Protein AF-X1IGR6-F1 (afdb_monomer)

Solvent-accessible surface area (backbone atoms only — not comparable to full-atom values): 14974 Å² total; per-residue (Å²): 107,71,66,51,50,61,64,31,67,70,31,55,76,65,46,43,49,59,52,54,50,55,50,48,52,52,48,38,52,49,50,47,56,50,52,48,52,53,53,53,48,43,50,51,54,49,31,53,42,41,42,71,69,38,71,90,52,60,64,68,58,47,46,56,49,40,51,52,53,48,52,50,51,53,49,48,48,39,26,22,59,66,66,66,32,33,68,59,50,68,61,51,50,52,54,49,42,53,52,27,48,77,67,77,54,68,62,63,56,58,62,55,48,52,54,48,38,48,31,38,34,71,30,38,86,38,99,45,85,69,51,32,32,60,54,58,76,72,70,76,48,52,90,43,79,66,73,75,69,57,64,65,58,53,85,64,50,52,61,45,53,59,58,57,63,70,56,55,43,66,80,56,43,53,74,68,52,56,44,49,51,53,50,52,47,52,53,52,49,50,53,51,51,31,56,76,71,73,42,87,77,57,85,91,64,42,58,48,75,75,72,62,60,65,76,74,53,69,68,59,53,48,50,53,39,51,73,44,62,42,47,56,49,52,54,50,28,58,76,71,66,58,54,68,75,70,65,70,51,56,88,88,76,63,63,72,70,68,64,74,76,108

Secondary structure (DSSP, 8-state):
-HHHHHH-HHHHHTTHHHHHHHHHHHHHHHHHHHHHHHHHHHHHHHHHHHHHH-TTS-HHHHHHHHHHHHHHHHHHHHHHHTTSS-TTHHHHHHHHHHHHHHTT----HHHHHHHHHHHHHH-B--SSGGG-B----SSTTS--HHHHS----HHHHHHHHHHHTTS-TTTT--HHHHHHHHHHHHHHHHHHHHHHTT----TT--HHHHTT--PPPHHHHHHHHIIIIIHHHHHHHHHTT--HHHHHS-GGG--HHHHTT-

Sequence (262 aa):
ELLWLCLSVDCLLGSIPLKVKEESLLVEENVTKQLYKDYAAFRIDLWQNMVKNRPEVDQLLLFKKTQKLLDRFLFIFFAEDSGLLPPNSISRIVKRWNVLQDEDAYKPLYDIFNQYFGYINTGRKGKTPQDDIFAYNGGLFFSDEVLDNIVIDDDVLQPHVMKLTAYDFQSEIDVNILGHIFENSLSEIENVIAKLEGKEVDKNKTKRKKEGIFYTPKYITKYIIDNTLGKLCEEKKTELGIVDEEYAKGRRNRKKETIKKL

InterPro domains:
  IPR029063 S-adenosyl-L-methionine-dependent methyltransferase superfamily [G3DSA:3.40.50.150] (172-259)
  IPR029063 S-adenosyl-L-methionine-dependent methyltransferase superfamily [SSF53335] (66-231)
  IPR046819 MmeI-like, helicase spacer domain [PF20465] (65-141)
  IPR050953 N(4)/N(6)-adenine-specific DNA methyltransferase [PTHR33841] (60-239)

pLDDT: mean 83.96, std 13.25, range [47.0, 97.88]

Nearest PDB structures (foldseek):
  7zos-assembly1_A  TM=2.584E-01  e=7.561E+00  Beta vulgaris
  7uw5-assembly1_A  TM=1.588E-01  e=9.733E+00  Escherichia coli K-12

Structure (mmCIF, N/CA/C/O backbone):
data_AF-X1IGR6-F1
#
_entry.id   AF-X1IGR6-F1
#
loop_
_atom_site.group_PDB
_atom_site.id
_atom_site.type_symbol
_atom_site.label_atom_id
_atom_site.label_alt_id
_atom_site.label_comp_id
_atom_site.label_asym_id
_atom_site.label_entity_id
_atom_site.label_seq_id
_atom_site.pdbx_PDB_ins_code
_atom_site.Cartn_x
_atom_site.Cartn_y
_atom_site.Cartn_z
_atom_site.occupancy
_atom_site.B_iso_or_equiv
_atom_site.auth_seq_id
_atom_site.auth_comp_id
_atom_site.auth_asym_id
_atom_site.auth_atom_id
_atom_site.pdbx_PDB_model_num
ATOM 1 N N . GLU A 1 1 ? -29.325 -14.091 9.239 1.00 71.94 1 GLU A N 1
ATOM 2 C CA . GLU A 1 1 ? -28.396 -15.202 9.545 1.00 71.94 1 GLU A CA 1
ATOM 3 C C . GLU A 1 1 ? -27.430 -14.865 10.680 1.00 71.94 1 GLU A C 1
ATOM 5 O O . GLU A 1 1 ? -27.529 -15.519 11.707 1.00 71.94 1 GLU A O 1
ATOM 10 N N . LEU A 1 2 ? -26.606 -13.809 10.599 1.00 82.06 2 LEU A N 1
ATOM 11 C CA . LEU A 1 2 ? -25.672 -13.437 11.686 1.00 82.06 2 LEU A CA 1
ATOM 12 C C . LEU A 1 2 ? -26.354 -13.222 13.054 1.00 82.06 2 LEU A C 1
ATOM 14 O O . LEU A 1 2 ? -25.914 -13.755 14.065 1.00 82.06 2 LEU A O 1
ATOM 18 N N . LEU A 1 3 ? -27.483 -12.505 13.090 1.00 84.75 3 LEU A N 1
ATOM 19 C CA . LEU A 1 3 ? -28.259 -12.320 14.326 1.00 84.75 3 LEU A CA 1
ATOM 20 C C . LEU A 1 3 ? -28.795 -13.641 14.892 1.00 84.75 3 LEU A C 1
ATOM 22 O O . LEU A 1 3 ? -28.896 -13.785 16.102 1.00 84.75 3 LEU A O 1
ATOM 26 N N . TRP A 1 4 ? -29.120 -14.606 14.032 1.00 87.81 4 TRP A N 1
ATOM 27 C CA . TRP A 1 4 ? -29.596 -15.917 14.466 1.00 87.81 4 TRP A CA 1
ATOM 28 C C . TRP A 1 4 ? -28.451 -16.757 15.045 1.00 87.81 4 TRP A C 1
ATOM 30 O O . TRP A 1 4 ? -28.619 -17.354 16.104 1.00 87.81 4 TRP A O 1
ATOM 40 N N . LEU A 1 5 ? -27.268 -16.722 14.420 1.00 86.75 5 LEU A N 1
ATOM 41 C CA . LEU A 1 5 ? -26.051 -17.329 14.966 1.00 86.75 5 LEU A CA 1
ATOM 42 C C . LEU A 1 5 ? -25.727 -16.756 16.354 1.00 86.75 5 LEU A C 1
ATOM 44 O O . LEU A 1 5 ? -25.435 -17.511 17.272 1.00 86.75 5 LEU A O 1
ATOM 48 N N . CYS A 1 6 ? -25.821 -15.433 16.521 1.00 85.00 6 CYS A N 1
ATOM 49 C CA . CYS A 1 6 ? -25.470 -14.760 17.773 1.00 85.00 6 CYS A CA 1
ATOM 50 C C . CYS A 1 6 ? -26.521 -14.893 18.886 1.00 85.00 6 CYS A C 1
ATOM 52 O O . CYS A 1 6 ? -26.154 -14.804 20.055 1.00 85.00 6 CYS A O 1
ATOM 54 N N . LEU A 1 7 ? -27.809 -15.034 18.549 1.00 87.38 7 LEU A N 1
ATOM 55 C CA . LEU A 1 7 ? -28.911 -14.873 19.512 1.00 87.38 7 LEU A CA 1
ATOM 56 C C . LEU A 1 7 ? -29.822 -16.096 19.651 1.00 87.38 7 LEU A C 1
ATOM 58 O O . LEU A 1 7 ? -30.678 -16.101 20.535 1.00 87.38 7 LEU A O 1
ATOM 62 N N . SER A 1 8 ? -29.696 -17.116 18.797 1.00 93.19 8 SER A N 1
ATOM 63 C CA . SER A 1 8 ? -30.507 -18.326 18.955 1.00 93.19 8 SER A CA 1
ATOM 64 C C . SER A 1 8 ? -30.115 -19.080 20.228 1.00 93.19 8 SER A C 1
ATOM 66 O O . SER A 1 8 ? -28.942 -19.150 20.603 1.00 93.19 8 SER A O 1
ATOM 68 N N . VAL A 1 9 ? -31.122 -19.641 20.902 1.00 88.50 9 VAL A N 1
ATOM 69 C CA . VAL A 1 9 ? -30.957 -20.349 22.181 1.00 88.50 9 VAL A CA 1
ATOM 70 C C . VAL A 1 9 ? -29.969 -21.507 22.040 1.00 88.50 9 VAL A C 1
ATOM 72 O O . VAL A 1 9 ? -29.077 -21.645 22.873 1.00 88.50 9 VAL A O 1
ATOM 75 N N . ASP A 1 10 ? -30.066 -22.272 20.953 1.00 89.44 10 ASP A N 1
ATOM 76 C CA . ASP A 1 10 ? -29.181 -23.409 20.691 1.00 89.44 10 ASP A CA 1
ATOM 77 C C . ASP A 1 10 ? -27.716 -22.968 20.525 1.00 89.44 10 ASP A C 1
ATOM 79 O O . ASP A 1 10 ? -26.809 -23.579 21.095 1.00 89.44 10 ASP A O 1
ATOM 83 N N . CYS A 1 11 ? -27.464 -21.862 19.813 1.00 87.44 11 CYS A N 1
ATOM 84 C CA . CYS A 1 11 ? -26.113 -21.327 19.644 1.00 87.44 11 CYS A CA 1
ATOM 85 C C . CYS A 1 11 ? -25.547 -20.723 20.937 1.00 87.44 11 CYS A C 1
ATOM 87 O O . CYS A 1 11 ? -24.363 -20.915 21.223 1.00 87.44 11 CYS A O 1
ATOM 89 N N . LEU A 1 12 ? -26.372 -20.023 21.725 1.00 87.00 12 LEU A N 1
ATOM 90 C CA . LEU A 1 12 ? -25.966 -19.435 23.006 1.00 87.00 12 LEU A CA 1
ATOM 91 C C . LEU A 1 12 ? -25.606 -20.512 24.033 1.00 87.00 12 LEU A C 1
ATOM 93 O O . LEU A 1 12 ? -24.560 -20.420 24.671 1.00 87.00 12 LEU A O 1
ATOM 97 N N . LEU A 1 13 ? -26.435 -21.552 24.156 1.00 89.62 13 LEU A N 1
ATOM 98 C CA . LEU A 1 13 ? -26.180 -22.670 25.068 1.00 89.62 13 LEU A CA 1
ATOM 99 C C . LEU A 1 13 ? -24.969 -23.509 24.632 1.00 89.62 13 LEU A C 1
ATOM 101 O O . LEU A 1 13 ? -24.267 -24.057 25.478 1.00 89.62 13 LEU A O 1
ATOM 105 N N . GLY A 1 14 ? -24.691 -23.577 23.327 1.00 88.25 14 GLY A N 1
ATOM 106 C CA . GLY A 1 14 ? -23.504 -24.235 22.776 1.00 88.25 14 GLY A CA 1
ATOM 107 C C . GLY A 1 14 ? -22.219 -23.391 22.791 1.00 88.25 14 GLY A C 1
ATOM 108 O O . GLY A 1 14 ? -21.184 -23.869 22.316 1.00 88.25 14 GLY A O 1
ATOM 109 N N . SER A 1 15 ? -22.266 -22.144 23.281 1.00 87.50 15 SER A N 1
ATOM 110 C CA . SER A 1 15 ? -21.171 -21.158 23.209 1.00 87.50 15 SER A CA 1
ATOM 111 C C . SER A 1 15 ? -20.605 -20.957 21.794 1.00 87.50 15 SER A C 1
ATOM 113 O O . SER A 1 15 ? -19.440 -20.595 21.623 1.00 87.50 15 SER A O 1
ATOM 115 N N . ILE A 1 16 ? -21.423 -21.187 20.764 1.00 88.50 16 ILE A N 1
ATOM 116 C CA . ILE A 1 16 ? -21.009 -21.116 19.357 1.00 88.50 16 ILE A CA 1
ATOM 117 C C . ILE A 1 16 ? -20.551 -19.696 18.979 1.00 88.50 16 ILE A C 1
ATOM 119 O O . ILE A 1 16 ? -19.480 -19.579 18.387 1.00 88.50 16 ILE A O 1
ATOM 123 N N . PRO A 1 17 ? -21.248 -18.606 19.372 1.00 88.38 17 PRO A N 1
ATOM 124 C CA . PRO A 1 17 ? -20.797 -17.246 19.064 1.00 88.38 17 PRO A CA 1
ATOM 125 C C . PRO A 1 17 ? -19.422 -16.911 19.645 1.00 88.38 17 PRO A C 1
ATOM 127 O O . PRO A 1 17 ? -18.642 -16.205 19.010 1.00 88.38 17 PRO A O 1
ATOM 130 N N . LEU A 1 18 ? -19.118 -17.419 20.846 1.00 85.69 18 LEU A N 1
ATOM 131 C CA . LEU A 1 18 ? -17.824 -17.201 21.487 1.00 85.69 18 LEU A CA 1
ATOM 132 C C . LEU A 1 18 ? -16.711 -17.924 20.721 1.00 85.69 18 LEU A C 1
ATOM 134 O O . LEU A 1 18 ? -15.713 -17.293 20.395 1.00 85.69 18 LEU A O 1
ATOM 138 N N . LYS A 1 19 ? -16.921 -19.199 20.366 1.00 87.69 19 LYS A N 1
ATOM 139 C CA . LYS A 1 19 ? -15.958 -19.978 19.570 1.00 87.69 19 LYS A CA 1
ATOM 140 C C . LYS A 1 19 ? -15.685 -19.336 18.216 1.00 87.69 19 LYS A C 1
ATOM 142 O O . LYS A 1 19 ? -14.534 -19.127 17.868 1.00 87.69 19 LYS A O 1
ATOM 147 N N . VAL A 1 20 ? -16.737 -18.942 17.497 1.00 85.88 20 VAL A N 1
ATOM 148 C CA . VAL A 1 20 ? -16.604 -18.267 16.196 1.00 85.88 20 VAL A CA 1
ATOM 149 C C . VAL A 1 20 ? -15.836 -16.951 16.336 1.00 85.88 20 VAL A C 1
ATOM 151 O O . VAL A 1 20 ? -15.006 -16.635 15.492 1.00 85.88 20 VAL A O 1
ATOM 154 N N . LYS A 1 21 ? -16.061 -16.188 17.414 1.00 85.19 21 LYS A N 1
ATOM 155 C CA . LYS A 1 21 ? -15.294 -14.966 17.686 1.00 85.19 21 LYS A CA 1
ATOM 156 C C . LYS A 1 21 ? -13.813 -15.261 17.948 1.00 85.19 21 LYS A C 1
ATOM 158 O O . LYS A 1 21 ? -12.962 -14.559 17.417 1.00 85.19 21 LYS A O 1
ATOM 163 N N . GLU A 1 22 ? -13.503 -16.258 18.772 1.00 85.56 22 GLU A N 1
ATOM 164 C CA . GLU A 1 22 ? -12.119 -16.655 19.071 1.00 85.56 22 GLU A CA 1
ATOM 165 C C . GLU A 1 22 ? -11.396 -17.169 17.818 1.00 85.56 22 GLU A C 1
ATOM 167 O O . GLU A 1 22 ? -10.263 -16.774 17.554 1.00 85.56 22 GLU A O 1
ATOM 172 N N . GLU A 1 23 ? -12.071 -17.980 17.004 1.00 85.44 23 GLU A N 1
ATOM 173 C CA . GLU A 1 23 ? -11.566 -18.458 15.716 1.00 85.44 23 GLU A CA 1
ATOM 174 C C . GLU A 1 23 ? -11.353 -17.303 14.725 1.00 85.44 23 GLU A C 1
ATOM 176 O O . GLU A 1 23 ? -10.311 -17.257 14.074 1.00 85.44 23 GLU A O 1
ATOM 181 N N . SER A 1 24 ? -12.271 -16.329 14.660 1.00 79.50 24 SER A N 1
ATOM 182 C CA . SER A 1 24 ? -12.120 -15.119 13.831 1.00 79.50 24 SER A CA 1
ATOM 183 C C . SER A 1 24 ? -10.868 -14.331 14.207 1.00 79.50 24 SER A C 1
ATOM 185 O O . SER A 1 24 ? -10.090 -13.973 13.330 1.00 79.50 24 SER A O 1
ATOM 187 N N . LEU A 1 25 ? -10.618 -14.127 15.506 1.00 76.81 25 LEU A N 1
ATOM 188 C CA . LEU A 1 25 ? -9.424 -13.419 15.982 1.00 76.81 25 LEU A CA 1
ATOM 189 C C . LEU A 1 25 ? -8.129 -14.140 15.582 1.00 76.81 25 LEU A C 1
ATOM 191 O O . LEU A 1 25 ? -7.152 -13.496 15.206 1.00 76.81 25 LEU A O 1
ATOM 195 N N . LEU A 1 26 ? -8.115 -15.476 15.635 1.00 79.81 26 LEU A N 1
ATOM 196 C CA . LEU A 1 26 ? -6.965 -16.268 15.191 1.00 79.81 26 LEU A CA 1
ATOM 197 C C . LEU A 1 26 ? -6.750 -16.163 13.677 1.00 79.81 26 LEU A C 1
ATOM 199 O O . LEU A 1 26 ? -5.606 -16.104 13.221 1.00 79.81 26 LEU A O 1
ATOM 203 N N . VAL A 1 27 ? -7.828 -16.150 12.890 1.00 80.06 27 VAL A N 1
ATOM 204 C CA . VAL A 1 27 ? -7.756 -15.953 11.436 1.00 80.06 27 VAL A CA 1
ATOM 205 C C . VAL A 1 27 ? -7.216 -14.561 11.118 1.00 80.06 27 VAL A C 1
ATOM 207 O O . VAL A 1 27 ? -6.240 -14.469 10.378 1.00 80.06 27 VAL A O 1
ATOM 210 N N . GLU A 1 28 ? -7.757 -13.509 11.733 1.00 75.00 28 GLU A N 1
ATOM 211 C CA . GLU A 1 28 ? -7.273 -12.128 11.592 1.00 75.00 28 GLU A CA 1
ATOM 212 C C . GLU A 1 28 ? -5.779 -12.016 11.941 1.00 75.00 28 GLU A C 1
ATOM 214 O O . GLU A 1 28 ? -4.995 -11.445 11.179 1.00 75.00 28 GLU A O 1
ATOM 219 N N . GLU A 1 29 ? -5.334 -12.629 13.045 1.00 77.44 29 GLU A N 1
ATOM 220 C CA . GLU A 1 29 ? -3.919 -12.637 13.437 1.00 77.44 29 GLU A CA 1
ATOM 221 C C . GLU A 1 29 ? -3.034 -13.374 12.412 1.00 77.44 29 GLU A C 1
ATOM 223 O O . GLU A 1 29 ? -1.911 -12.950 12.118 1.00 77.44 29 GLU A O 1
ATOM 228 N N . ASN A 1 30 ? -3.518 -14.477 11.840 1.00 83.06 30 ASN A N 1
ATOM 229 C CA . ASN A 1 30 ? -2.779 -15.227 10.826 1.00 83.06 30 ASN A CA 1
ATOM 230 C C . ASN A 1 30 ? -2.689 -14.464 9.500 1.00 83.06 30 ASN A C 1
ATOM 232 O O . ASN A 1 30 ? -1.599 -14.387 8.925 1.00 83.06 30 ASN A O 1
ATOM 236 N N . VAL A 1 31 ? -3.794 -13.863 9.049 1.00 83.56 31 VAL A N 1
ATOM 237 C CA . VAL A 1 31 ? -3.833 -13.001 7.858 1.00 83.56 31 VAL A CA 1
ATOM 238 C C . VAL A 1 31 ? -2.870 -11.831 8.039 1.00 83.56 31 VAL A C 1
ATOM 240 O O . VAL A 1 31 ? -2.024 -11.593 7.182 1.00 83.56 31 VAL A O 1
ATOM 243 N N . THR A 1 32 ? -2.887 -11.196 9.211 1.00 77.88 32 THR A N 1
ATOM 244 C CA . THR A 1 32 ? -1.953 -10.127 9.592 1.00 77.88 32 THR A CA 1
ATOM 245 C C . THR A 1 32 ? -0.491 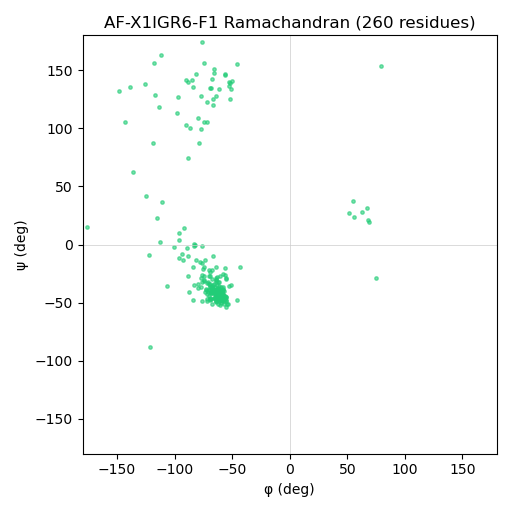-10.538 9.438 1.00 77.88 32 THR A C 1
ATOM 247 O O . THR A 1 32 ? 0.314 -9.829 8.827 1.00 77.88 32 THR A O 1
ATOM 250 N N . LYS A 1 33 ? -0.113 -11.686 10.013 1.00 82.25 33 LYS A N 1
ATOM 251 C CA . LYS A 1 33 ? 1.269 -12.186 9.950 1.00 82.25 33 LYS A CA 1
ATOM 252 C C . LYS A 1 33 ? 1.687 -12.482 8.514 1.00 82.25 33 LYS A C 1
ATOM 254 O O . LYS A 1 33 ? 2.833 -12.220 8.144 1.00 82.25 33 LYS A O 1
ATOM 259 N N . GLN A 1 34 ? 0.773 -13.028 7.719 1.00 88.38 34 GLN A N 1
ATOM 260 C CA . GLN A 1 34 ? 1.038 -13.384 6.333 1.00 88.38 34 GLN A CA 1
ATOM 261 C C . GLN A 1 34 ? 1.160 -12.137 5.444 1.00 88.38 34 GLN A C 1
ATOM 263 O O . GLN A 1 34 ? 2.139 -12.025 4.707 1.00 88.38 34 GLN A O 1
ATOM 268 N N . LEU A 1 35 ? 0.281 -11.147 5.622 1.00 87.62 35 LEU A N 1
ATOM 269 C CA . LEU A 1 35 ? 0.387 -9.828 4.999 1.00 87.62 35 LEU A CA 1
ATOM 270 C C . LEU A 1 35 ? 1.734 -9.171 5.313 1.00 87.62 35 LEU A C 1
ATOM 272 O O . LEU A 1 35 ? 2.414 -8.694 4.407 1.00 87.62 35 LEU A O 1
ATOM 276 N N . TYR A 1 36 ? 2.151 -9.174 6.583 1.00 83.94 36 TYR A N 1
ATOM 277 C CA . TYR A 1 36 ? 3.439 -8.603 6.980 1.00 83.94 36 TYR A CA 1
ATOM 278 C C . TYR A 1 36 ? 4.606 -9.280 6.258 1.00 83.94 36 TYR A C 1
ATOM 280 O O . TYR A 1 36 ? 5.498 -8.610 5.737 1.00 83.94 36 TYR A O 1
ATOM 288 N N . LYS A 1 37 ? 4.599 -10.614 6.212 1.00 87.25 37 LYS A N 1
ATOM 289 C CA . LYS A 1 37 ? 5.635 -11.394 5.535 1.00 87.25 37 LYS A CA 1
ATOM 290 C C . LYS A 1 37 ? 5.704 -11.058 4.045 1.00 87.25 37 LYS A C 1
ATOM 292 O O . LYS A 1 37 ? 6.799 -10.912 3.508 1.00 87.25 37 LYS A O 1
ATOM 297 N N . ASP A 1 38 ? 4.553 -10.910 3.402 1.00 92.31 38 ASP A N 1
ATOM 298 C CA . ASP A 1 38 ? 4.464 -10.592 1.978 1.00 92.31 38 ASP A CA 1
ATOM 299 C C . ASP A 1 38 ? 4.894 -9.156 1.683 1.00 92.31 38 ASP A C 1
ATOM 301 O O . ASP A 1 38 ? 5.663 -8.922 0.754 1.00 92.31 38 ASP A O 1
ATOM 305 N N . TYR A 1 39 ? 4.500 -8.209 2.532 1.00 90.06 39 TYR A N 1
ATOM 306 C CA . TYR A 1 39 ? 4.952 -6.824 2.461 1.00 90.06 39 TYR A CA 1
ATOM 307 C C . TYR A 1 39 ? 6.475 -6.704 2.651 1.00 90.06 39 TYR A C 1
ATOM 309 O O . TYR A 1 39 ? 7.154 -6.001 1.899 1.00 90.06 39 TYR A O 1
ATOM 317 N N . ALA A 1 40 ? 7.039 -7.417 3.631 1.00 87.56 40 ALA A N 1
ATOM 318 C CA . ALA A 1 40 ? 8.477 -7.425 3.883 1.00 87.56 40 ALA A CA 1
ATOM 319 C C . ALA A 1 40 ? 9.262 -8.039 2.713 1.00 87.56 40 ALA A C 1
ATOM 321 O O . ALA A 1 40 ? 10.305 -7.498 2.336 1.00 87.56 40 ALA A O 1
ATOM 322 N N . ALA A 1 41 ? 8.750 -9.124 2.119 1.00 92.38 41 ALA A N 1
ATOM 323 C CA . ALA A 1 41 ? 9.326 -9.732 0.922 1.00 92.38 41 ALA A CA 1
ATOM 324 C C . ALA A 1 41 ? 9.304 -8.756 -0.260 1.00 92.38 41 ALA A C 1
ATOM 326 O O . ALA A 1 41 ? 10.351 -8.509 -0.855 1.00 92.38 41 ALA A O 1
ATOM 327 N N . PHE A 1 42 ? 8.159 -8.114 -0.521 1.00 95.06 42 PHE A N 1
ATOM 328 C CA . PHE A 1 42 ? 8.045 -7.122 -1.587 1.00 95.06 42 PHE A CA 1
ATOM 329 C C . PHE A 1 42 ? 9.073 -6.003 -1.425 1.00 95.06 42 PHE A C 1
ATOM 331 O O . PHE A 1 42 ? 9.759 -5.645 -2.377 1.00 95.06 42 PHE A O 1
ATOM 338 N N . ARG A 1 43 ? 9.258 -5.488 -0.205 1.00 92.00 43 ARG A N 1
ATOM 339 C CA . ARG A 1 43 ? 10.262 -4.451 0.053 1.00 92.00 43 ARG A CA 1
ATOM 340 C C . ARG A 1 43 ? 11.682 -4.889 -0.266 1.00 92.00 43 ARG A C 1
ATOM 342 O O . ARG A 1 43 ? 12.431 -4.106 -0.843 1.00 92.00 43 ARG A O 1
ATOM 349 N N . ILE A 1 44 ? 12.068 -6.088 0.165 1.00 91.31 44 ILE A N 1
ATOM 350 C CA . ILE A 1 44 ? 13.425 -6.595 -0.052 1.00 91.31 44 ILE A CA 1
ATOM 351 C C . ILE A 1 44 ? 13.671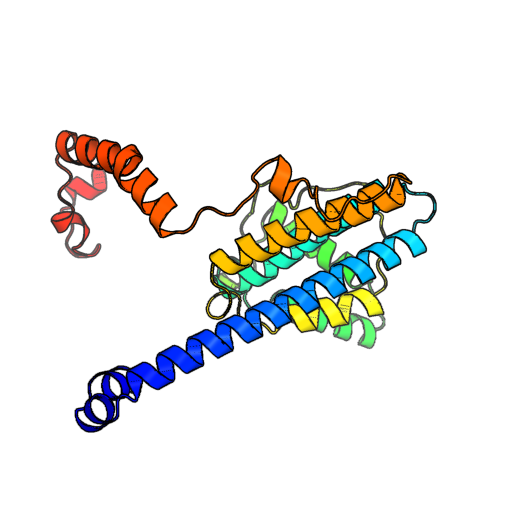 -6.770 -1.548 1.00 91.31 44 ILE A C 1
ATOM 353 O O . ILE A 1 44 ? 14.670 -6.258 -2.051 1.00 91.31 44 ILE A O 1
ATOM 357 N N . ASP A 1 45 ? 12.747 -7.422 -2.249 1.00 95.69 45 ASP A N 1
ATOM 358 C CA . ASP A 1 45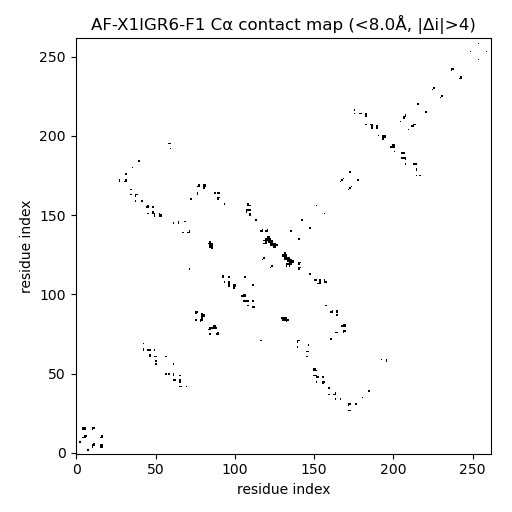 ? 12.888 -7.711 -3.674 1.00 95.69 45 ASP A CA 1
ATOM 359 C C . ASP A 1 45 ? 12.887 -6.421 -4.501 1.00 95.69 45 ASP A C 1
ATOM 361 O O . ASP A 1 45 ? 13.725 -6.242 -5.384 1.00 95.69 45 ASP A O 1
ATOM 365 N N . LEU A 1 46 ? 12.010 -5.472 -4.159 1.00 96.00 46 LEU A N 1
ATOM 366 C CA . LEU A 1 46 ? 11.945 -4.163 -4.800 1.00 96.00 46 LEU A CA 1
ATOM 367 C C . LEU A 1 46 ? 13.241 -3.371 -4.592 1.00 96.00 46 LEU A C 1
ATOM 369 O O . LEU A 1 46 ? 13.787 -2.828 -5.549 1.00 96.00 46 LEU A O 1
ATOM 373 N N . TRP A 1 47 ? 13.773 -3.340 -3.367 1.00 94.38 47 TRP A N 1
ATOM 374 C CA . TRP A 1 47 ? 15.040 -2.666 -3.084 1.00 94.38 47 TRP A CA 1
ATOM 375 C C . TRP A 1 47 ? 16.212 -3.312 -3.830 1.00 94.38 47 TRP A C 1
ATOM 377 O O . TRP A 1 47 ? 17.007 -2.608 -4.451 1.00 94.38 47 TRP A O 1
ATOM 387 N N . GLN A 1 48 ? 16.313 -4.644 -3.817 1.00 94.25 48 GLN A N 1
ATOM 388 C CA . GLN A 1 48 ? 17.359 -5.367 -4.544 1.00 94.25 48 GLN A CA 1
ATOM 389 C C . GLN A 1 48 ? 17.274 -5.115 -6.051 1.00 94.25 48 GLN A C 1
ATOM 391 O O . GLN A 1 48 ? 18.302 -4.897 -6.692 1.00 94.25 48 GLN A O 1
ATOM 396 N N . ASN A 1 49 ? 16.061 -5.092 -6.606 1.00 97.19 49 ASN A N 1
ATOM 397 C CA . ASN A 1 49 ? 15.832 -4.780 -8.009 1.00 97.19 49 ASN A CA 1
ATOM 398 C C . ASN A 1 49 ? 16.275 -3.349 -8.353 1.00 97.19 49 ASN A C 1
ATOM 400 O O . ASN A 1 49 ? 17.037 -3.146 -9.297 1.00 97.19 49 ASN A O 1
ATOM 404 N N . MET A 1 50 ? 15.902 -2.372 -7.521 1.00 95.50 50 MET A N 1
ATOM 405 C CA . MET A 1 50 ? 16.339 -0.981 -7.660 1.00 95.50 50 MET A CA 1
ATOM 406 C C . MET A 1 50 ? 17.868 -0.843 -7.621 1.00 95.50 50 MET A C 1
ATOM 408 O O . MET A 1 50 ? 18.435 -0.142 -8.455 1.00 95.50 50 MET A O 1
ATOM 412 N N . VAL A 1 51 ? 18.547 -1.525 -6.691 1.00 94.38 51 VAL A N 1
ATOM 413 C CA . VAL A 1 51 ? 20.020 -1.504 -6.578 1.00 94.38 51 VAL A CA 1
ATOM 414 C C . VAL A 1 51 ? 20.682 -2.158 -7.791 1.00 94.38 51 VAL A C 1
ATOM 416 O O . VAL A 1 51 ? 21.671 -1.639 -8.302 1.00 94.38 51 VAL A O 1
ATOM 419 N N . LYS A 1 52 ? 20.134 -3.274 -8.281 1.00 95.50 52 LYS A N 1
ATOM 420 C CA . LYS A 1 52 ? 20.618 -3.964 -9.486 1.00 95.50 52 LYS A CA 1
ATOM 421 C C . LYS A 1 52 ? 20.496 -3.080 -10.733 1.00 95.50 52 LYS A C 1
ATOM 423 O O . LYS A 1 52 ? 21.417 -3.057 -11.545 1.00 95.50 52 LYS A O 1
ATOM 428 N N . ASN A 1 53 ? 19.383 -2.362 -10.875 1.00 94.44 53 ASN A N 1
ATOM 429 C CA . ASN A 1 53 ? 19.079 -1.556 -12.059 1.00 94.44 53 ASN A CA 1
ATOM 430 C C . ASN A 1 53 ? 19.710 -0.150 -12.027 1.00 94.44 53 ASN A C 1
ATOM 432 O O . ASN A 1 53 ? 19.843 0.483 -13.076 1.00 94.44 53 ASN A O 1
ATOM 436 N N . ARG A 1 54 ? 20.099 0.344 -10.843 1.00 93.25 54 ARG A N 1
ATOM 437 C CA . ARG A 1 54 ? 20.752 1.649 -10.621 1.00 93.25 54 ARG A CA 1
ATOM 438 C C . ARG A 1 54 ? 21.928 1.534 -9.630 1.00 93.25 54 ARG A C 1
ATOM 440 O O . ARG A 1 54 ? 21.877 2.145 -8.559 1.00 93.25 54 ARG A O 1
ATOM 447 N N . PRO A 1 55 ? 22.988 0.762 -9.942 1.00 90.56 55 PRO A N 1
ATOM 448 C CA . PRO A 1 55 ? 24.113 0.540 -9.026 1.00 90.56 55 PRO A CA 1
ATOM 449 C C . PRO A 1 55 ? 24.912 1.814 -8.703 1.00 90.56 55 PRO A C 1
ATOM 451 O O . PRO 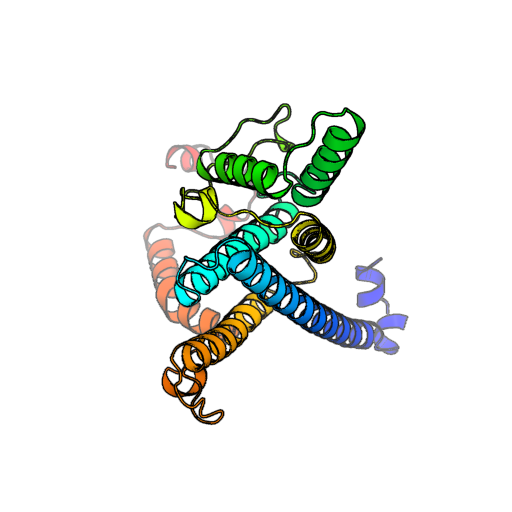A 1 55 ? 25.635 1.855 -7.710 1.00 90.56 55 PRO A O 1
ATOM 454 N N . GLU A 1 56 ? 24.799 2.847 -9.537 1.00 91.50 56 GLU A N 1
ATOM 455 C CA . GLU A 1 56 ? 25.421 4.157 -9.358 1.00 91.50 56 GLU A CA 1
ATOM 456 C C . GLU A 1 56 ? 24.752 5.018 -8.276 1.00 91.50 56 GLU A C 1
ATOM 458 O O . GLU A 1 56 ? 25.358 5.976 -7.791 1.00 91.50 56 GLU A O 1
ATOM 463 N N . VAL A 1 57 ? 23.509 4.705 -7.901 1.00 91.50 57 VAL A N 1
ATOM 464 C CA . VAL A 1 57 ? 22.755 5.459 -6.896 1.00 91.50 57 VAL A CA 1
ATOM 465 C C . VAL A 1 57 ? 23.051 4.903 -5.506 1.00 91.50 57 VAL A C 1
ATOM 467 O O . VAL A 1 57 ? 23.121 3.694 -5.294 1.00 91.50 57 VAL A O 1
ATOM 470 N N . ASP A 1 58 ? 23.186 5.801 -4.530 1.00 91.25 58 ASP A N 1
ATOM 471 C CA . ASP A 1 58 ? 23.380 5.438 -3.128 1.00 91.25 58 ASP A CA 1
ATOM 472 C C . ASP A 1 58 ? 22.305 4.445 -2.637 1.00 91.25 58 ASP A C 1
ATOM 474 O O . ASP A 1 58 ? 21.098 4.696 -2.726 1.00 91.25 58 ASP A O 1
ATOM 478 N N . GLN A 1 59 ? 22.740 3.306 -2.091 1.00 90.44 59 GLN A N 1
ATOM 479 C CA . GLN A 1 59 ? 21.837 2.220 -1.690 1.00 90.44 59 GLN A CA 1
ATOM 480 C C . GLN A 1 59 ? 20.887 2.640 -0.565 1.00 90.44 59 GLN A C 1
ATOM 482 O O . GLN A 1 59 ? 19.747 2.171 -0.512 1.00 90.44 59 GLN A O 1
ATOM 487 N N . LEU A 1 60 ? 21.339 3.534 0.320 1.00 87.94 60 LEU A N 1
ATOM 488 C CA . LEU A 1 60 ? 20.525 4.086 1.397 1.00 87.94 60 LEU A CA 1
ATOM 489 C C . LEU A 1 60 ? 19.420 4.996 0.841 1.00 87.94 60 LEU A C 1
ATOM 491 O O . LEU A 1 60 ? 18.274 4.933 1.299 1.00 87.94 60 LEU A O 1
ATOM 495 N N . LEU A 1 61 ? 19.729 5.816 -0.164 1.00 90.94 61 LEU A N 1
ATOM 496 C CA . LEU A 1 61 ? 18.734 6.582 -0.905 1.00 90.94 61 LEU A CA 1
ATOM 497 C C . LEU A 1 61 ? 17.716 5.656 -1.582 1.00 90.94 61 LEU A C 1
ATOM 499 O O . LEU A 1 61 ? 16.518 5.841 -1.368 1.00 90.94 61 LEU A O 1
ATOM 503 N N . LEU A 1 62 ? 18.161 4.635 -2.322 1.00 92.88 62 LEU A N 1
ATOM 504 C CA . LEU A 1 62 ? 17.266 3.664 -2.970 1.00 92.88 62 LEU A CA 1
ATOM 505 C C . LEU A 1 62 ? 16.359 2.949 -1.968 1.00 92.88 62 LEU A C 1
ATOM 507 O O . LEU A 1 62 ? 15.170 2.768 -2.224 1.00 92.88 62 LEU A O 1
ATOM 511 N N . PHE A 1 63 ? 16.878 2.611 -0.791 1.00 90.12 63 PHE A N 1
ATOM 512 C CA . PHE A 1 63 ? 16.087 2.005 0.273 1.00 90.12 63 PHE A CA 1
ATOM 513 C C . PHE A 1 63 ? 14.981 2.945 0.788 1.00 90.12 63 PHE A C 1
ATOM 515 O O . PHE A 1 63 ? 13.825 2.542 0.919 1.00 90.12 63 PHE A O 1
ATOM 522 N N . LYS A 1 64 ? 15.283 4.236 0.992 1.00 89.19 64 LYS A N 1
ATOM 523 C CA . LYS A 1 64 ? 14.264 5.246 1.347 1.00 89.19 64 LYS A CA 1
ATOM 524 C C . LYS A 1 64 ? 13.207 5.409 0.250 1.00 89.19 64 LYS A C 1
ATOM 526 O O . LYS A 1 64 ? 12.027 5.580 0.551 1.00 89.19 64 LYS A O 1
ATOM 531 N N . LYS A 1 65 ? 13.616 5.352 -1.020 1.00 93.62 65 LYS A N 1
ATOM 532 C CA . LYS A 1 65 ? 12.702 5.428 -2.171 1.00 93.62 65 LYS A CA 1
ATOM 533 C C . LYS A 1 65 ? 11.831 4.181 -2.299 1.00 93.62 65 LYS A C 1
ATOM 535 O O . LYS A 1 65 ? 10.642 4.319 -2.569 1.00 93.62 65 LYS A O 1
ATOM 540 N N . THR A 1 66 ? 12.382 3.007 -1.996 1.00 93.94 66 THR A N 1
ATOM 541 C CA . THR A 1 66 ? 11.630 1.749 -1.887 1.00 93.94 66 THR A CA 1
ATOM 542 C C . THR A 1 66 ? 10.486 1.904 -0.886 1.00 93.94 66 THR A C 1
ATOM 544 O O . THR A 1 66 ? 9.344 1.609 -1.225 1.00 93.94 66 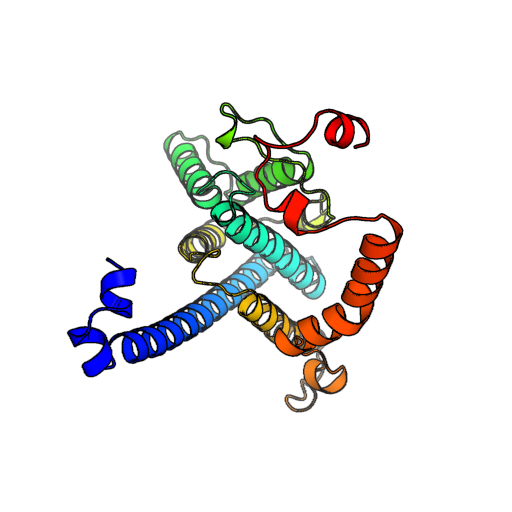THR A O 1
ATOM 547 N N . GLN A 1 67 ? 10.756 2.444 0.311 1.00 90.19 67 GLN A N 1
ATOM 548 C CA . GLN A 1 67 ? 9.714 2.665 1.320 1.00 90.19 67 GLN A CA 1
ATOM 549 C C . GLN A 1 67 ? 8.616 3.608 0.815 1.00 90.19 67 GLN A C 1
ATOM 551 O O . GLN A 1 67 ? 7.442 3.265 0.883 1.00 90.19 67 GLN A O 1
ATOM 556 N N . LYS A 1 68 ? 8.985 4.754 0.226 1.00 93.12 68 LYS A N 1
ATOM 557 C CA . LYS A 1 68 ? 8.004 5.695 -0.338 1.00 93.12 68 LYS A CA 1
ATOM 558 C C . LYS A 1 68 ? 7.135 5.043 -1.421 1.00 93.12 68 LYS A C 1
ATOM 560 O O . LYS A 1 68 ? 5.938 5.313 -1.486 1.00 93.12 68 LYS A O 1
ATOM 565 N N . LEU A 1 69 ? 7.720 4.203 -2.276 1.00 95.69 69 LEU A N 1
ATOM 566 C CA . LEU A 1 69 ? 6.969 3.488 -3.306 1.00 95.69 69 LEU A CA 1
ATOM 567 C C . LEU A 1 69 ? 6.021 2.440 -2.698 1.00 95.69 69 LEU A C 1
ATOM 569 O O . LEU A 1 69 ? 4.871 2.344 -3.119 1.00 95.69 69 LEU A O 1
ATOM 573 N N . LEU A 1 70 ? 6.451 1.711 -1.669 1.00 93.62 70 LEU A N 1
ATOM 574 C CA . LEU A 1 70 ? 5.569 0.799 -0.936 1.00 93.62 70 LEU A CA 1
ATOM 575 C C . LEU A 1 70 ? 4.423 1.524 -0.243 1.00 93.62 70 LEU A C 1
ATOM 577 O O . LEU A 1 70 ? 3.302 1.033 -0.274 1.00 93.62 70 LEU A O 1
ATOM 581 N N . ASP A 1 71 ? 4.680 2.693 0.339 1.00 91.44 71 ASP A N 1
ATOM 582 C CA . ASP A 1 71 ? 3.645 3.505 0.978 1.00 91.44 71 ASP A CA 1
ATOM 583 C C . ASP A 1 71 ? 2.589 3.962 -0.047 1.00 91.44 71 ASP A C 1
ATOM 585 O O . ASP A 1 71 ? 1.399 3.994 0.264 1.00 91.44 71 ASP A O 1
ATOM 589 N N . ARG A 1 72 ? 2.992 4.244 -1.299 1.00 95.19 72 ARG A N 1
ATOM 590 C CA . ARG A 1 72 ? 2.053 4.512 -2.408 1.00 95.19 72 ARG A CA 1
ATOM 591 C C . ARG A 1 72 ? 1.180 3.301 -2.723 1.00 95.19 72 ARG A C 1
ATOM 593 O O . ARG A 1 72 ? -0.024 3.466 -2.894 1.00 95.19 72 ARG A O 1
ATOM 600 N N . PHE A 1 73 ? 1.763 2.104 -2.803 1.00 95.69 73 PHE A N 1
ATOM 601 C CA . PHE A 1 73 ? 0.995 0.878 -3.037 1.00 95.69 73 PHE A CA 1
ATOM 602 C C . PHE A 1 73 ? 0.045 0.576 -1.878 1.00 95.69 73 PHE A C 1
ATOM 604 O O . PHE A 1 73 ? -1.135 0.342 -2.113 1.00 95.69 73 PHE A O 1
ATOM 611 N N . LEU A 1 74 ? 0.531 0.678 -0.639 1.00 91.50 74 LEU A N 1
ATOM 612 C CA . LEU A 1 74 ? -0.258 0.469 0.573 1.00 91.50 74 LEU A CA 1
ATOM 613 C C . LEU A 1 74 ? -1.454 1.421 0.649 1.00 91.50 74 LEU A C 1
ATOM 615 O O . LEU A 1 74 ? -2.559 0.998 0.978 1.00 91.50 74 LEU A O 1
ATOM 619 N N . PHE A 1 75 ? -1.249 2.690 0.282 1.00 92.00 75 PHE A N 1
ATOM 620 C CA . PHE A 1 75 ? -2.342 3.647 0.157 1.00 92.00 75 PHE A CA 1
ATOM 621 C C . PHE A 1 75 ? -3.386 3.183 -0.862 1.00 92.00 75 PHE A C 1
ATOM 623 O O . PHE A 1 75 ? -4.575 3.265 -0.576 1.00 92.00 75 PHE A O 1
ATOM 630 N N . ILE A 1 76 ? -2.965 2.704 -2.038 1.00 94.88 76 ILE A N 1
ATOM 631 C CA . ILE A 1 76 ? -3.901 2.269 -3.082 1.00 94.88 76 ILE A CA 1
ATOM 632 C C . ILE A 1 76 ? -4.697 1.047 -2.631 1.00 94.88 76 ILE A C 1
ATOM 634 O O . ILE A 1 76 ? -5.913 1.080 -2.788 1.00 94.88 76 ILE A O 1
ATOM 638 N N . PHE A 1 77 ? -4.050 0.033 -2.044 1.00 93.19 77 PHE A N 1
ATOM 639 C CA . PHE A 1 77 ? -4.740 -1.160 -1.538 1.00 93.19 77 PHE A CA 1
ATOM 640 C C . PHE A 1 77 ? -5.821 -0.786 -0.512 1.00 93.19 77 PHE A C 1
ATOM 642 O O . PHE A 1 77 ? -6.973 -1.181 -0.627 1.00 93.19 77 PHE A O 1
ATOM 649 N N . PHE A 1 78 ? -5.493 0.087 0.444 1.00 90.12 78 PHE A N 1
ATOM 650 C CA . PHE A 1 78 ? -6.474 0.537 1.431 1.00 90.12 78 PHE A CA 1
ATOM 651 C C . PHE A 1 78 ? -7.593 1.387 0.812 1.00 90.12 78 PHE A C 1
ATOM 653 O O . PHE A 1 78 ? -8.763 1.297 1.192 1.00 90.12 78 PHE A O 1
ATOM 660 N N . ALA A 1 79 ? -7.234 2.265 -0.123 1.00 91.31 79 ALA A N 1
ATOM 661 C CA . ALA A 1 79 ? -8.161 3.217 -0.704 1.00 91.31 79 ALA A CA 1
ATOM 662 C C . ALA A 1 79 ? -9.141 2.569 -1.694 1.00 91.31 79 ALA A C 1
ATOM 664 O O . ALA A 1 79 ? -10.273 3.046 -1.787 1.00 91.31 79 ALA A O 1
ATOM 665 N N . GLU A 1 80 ? -8.742 1.514 -2.413 1.00 92.19 80 GLU A N 1
ATOM 666 C CA . GLU A 1 80 ? -9.647 0.777 -3.307 1.00 92.19 80 GLU A CA 1
ATOM 667 C C . GLU A 1 80 ? -10.719 -0.005 -2.532 1.00 92.19 80 GLU A C 1
ATOM 669 O O . GLU A 1 80 ? -11.878 0.008 -2.953 1.00 92.19 80 GLU A O 1
ATOM 674 N N . ASP A 1 81 ? -10.384 -0.552 -1.358 1.00 90.81 81 ASP A N 1
ATOM 675 C CA . ASP A 1 81 ? -11.338 -1.259 -0.488 1.00 90.81 81 ASP A CA 1
ATOM 676 C C . ASP A 1 81 ? -12.204 -0.298 0.339 1.00 90.81 81 ASP A C 1
ATOM 678 O O . ASP A 1 81 ? -13.396 -0.515 0.540 1.00 90.81 81 ASP A O 1
ATOM 682 N N . SER A 1 82 ? -11.650 0.846 0.749 1.00 87.25 82 SER A N 1
ATOM 683 C CA . SER A 1 82 ? -12.394 1.876 1.493 1.00 87.25 82 SER A CA 1
ATOM 684 C C . SER A 1 82 ? -13.341 2.717 0.621 1.00 87.25 82 SER A C 1
ATOM 686 O O . SER A 1 82 ? -13.995 3.634 1.125 1.00 87.25 82 SER A O 1
ATOM 688 N N . GLY A 1 83 ? -13.388 2.468 -0.693 1.00 88.19 83 GLY A N 1
ATOM 689 C CA . GLY A 1 83 ? -14.186 3.242 -1.651 1.00 88.19 83 GLY A CA 1
ATOM 690 C C . GLY A 1 83 ? -13.685 4.674 -1.883 1.00 88.19 83 GLY A C 1
ATOM 691 O O . GLY A 1 83 ? -14.446 5.528 -2.339 1.00 88.19 83 GLY A O 1
ATOM 692 N N . LEU A 1 84 ? -12.422 4.952 -1.547 1.00 90.38 84 LEU A N 1
ATOM 693 C CA . LEU A 1 84 ? -11.752 6.231 -1.808 1.00 90.38 84 LEU A CA 1
ATOM 694 C C . LEU A 1 84 ? -11.197 6.288 -3.239 1.00 90.38 84 LEU A C 1
ATOM 696 O O . LEU A 1 84 ? -11.211 7.340 -3.875 1.00 90.38 84 LEU A O 1
ATOM 700 N N . LEU A 1 85 ? -10.733 5.153 -3.757 1.00 93.94 85 LEU A N 1
ATOM 701 C CA . LEU A 1 85 ? -10.336 4.977 -5.150 1.00 93.94 85 LEU A CA 1
ATOM 702 C C . LEU A 1 85 ? -11.302 4.029 -5.870 1.00 93.94 85 LEU A C 1
ATOM 704 O O . LEU A 1 85 ? -12.041 3.288 -5.218 1.00 93.94 85 LEU A O 1
ATOM 708 N N . PRO A 1 86 ? -11.300 4.022 -7.217 1.00 93.81 86 PRO A N 1
ATOM 709 C CA . PRO A 1 86 ? -12.053 3.040 -7.979 1.00 93.81 86 PRO A CA 1
ATOM 710 C C . PRO A 1 86 ? -11.714 1.610 -7.527 1.00 93.81 86 PRO A C 1
ATOM 712 O O . PRO A 1 86 ? -10.540 1.303 -7.300 1.00 93.81 86 PRO A O 1
ATOM 715 N N . PRO A 1 87 ? -12.705 0.712 -7.437 1.00 92.00 87 PRO A N 1
ATOM 716 C CA . PRO A 1 87 ? -12.476 -0.636 -6.936 1.00 92.00 87 PRO A CA 1
ATOM 717 C C . PRO A 1 87 ? -11.558 -1.425 -7.876 1.00 92.00 87 PRO A C 1
ATOM 719 O O . PRO A 1 87 ? -11.619 -1.263 -9.105 1.00 92.00 87 PRO A O 1
ATOM 722 N N . ASN A 1 88 ? -10.759 -2.326 -7.299 1.00 92.50 88 ASN A N 1
ATOM 723 C CA . ASN A 1 88 ? -9.838 -3.210 -8.020 1.00 92.50 88 ASN A CA 1
ATOM 724 C C . ASN A 1 88 ? -8.859 -2.447 -8.935 1.00 92.50 88 ASN A C 1
ATOM 726 O O . ASN A 1 88 ? -8.572 -2.884 -10.054 1.00 92.50 88 ASN A O 1
ATOM 730 N N . SER A 1 89 ? -8.383 -1.277 -8.510 1.00 94.19 89 SER A N 1
ATOM 731 C CA . SER A 1 89 ? -7.487 -0.415 -9.285 1.00 94.19 89 SER A CA 1
ATOM 732 C C . SER A 1 89 ? -6.206 -1.141 -9.690 1.00 94.19 89 SER A C 1
ATOM 734 O O . SER A 1 89 ? -5.840 -1.114 -10.868 1.00 94.19 89 SER A O 1
ATOM 736 N N . ILE A 1 90 ? -5.562 -1.841 -8.752 1.00 95.88 90 ILE A N 1
ATOM 737 C CA . ILE A 1 90 ? -4.330 -2.602 -9.018 1.00 95.88 90 ILE A CA 1
ATOM 738 C C . ILE A 1 90 ? -4.592 -3.710 -10.040 1.00 95.88 90 ILE A C 1
ATOM 740 O O . ILE A 1 90 ? -3.936 -3.776 -11.082 1.00 95.88 90 ILE A O 1
ATOM 744 N N . SER A 1 91 ? -5.617 -4.527 -9.796 1.00 96.38 91 SER A N 1
ATOM 745 C CA . SER A 1 91 ? -6.014 -5.613 -10.697 1.00 96.38 91 SER A CA 1
ATOM 746 C C . SER A 1 91 ? -6.357 -5.110 -12.107 1.00 96.38 91 SER A C 1
ATOM 748 O O . SER A 1 91 ? -5.987 -5.727 -13.108 1.00 96.38 91 SER A O 1
ATOM 750 N N . ARG A 1 92 ? -7.017 -3.949 -12.227 1.00 95.38 92 ARG A N 1
ATOM 751 C CA . ARG A 1 92 ? -7.311 -3.305 -13.520 1.00 95.38 92 ARG A CA 1
ATOM 752 C C . ARG A 1 92 ? -6.047 -2.831 -14.236 1.00 95.38 92 ARG A C 1
ATOM 754 O O . ARG A 1 92 ? -5.982 -2.943 -15.461 1.00 95.38 92 ARG A O 1
ATOM 761 N N . ILE A 1 93 ? -5.063 -2.308 -13.503 1.00 96.88 93 ILE A N 1
ATOM 762 C CA . ILE A 1 93 ? -3.768 -1.888 -14.056 1.00 96.88 93 ILE A CA 1
ATOM 763 C C . ILE A 1 93 ? -3.015 -3.094 -14.617 1.00 96.88 93 ILE A C 1
ATOM 765 O O . ILE A 1 93 ? -2.603 -3.050 -15.775 1.00 96.88 93 ILE A O 1
ATOM 769 N N . VAL A 1 94 ? -2.910 -4.185 -13.855 1.00 97.31 94 VAL A N 1
ATOM 770 C CA . VAL A 1 94 ? -2.233 -5.413 -14.308 1.00 97.31 94 VAL A CA 1
ATOM 771 C C . VAL A 1 94 ? -2.962 -6.037 -15.500 1.00 97.31 94 VAL A C 1
ATOM 773 O O . VAL A 1 94 ? -2.332 -6.414 -16.484 1.00 97.31 94 VAL A O 1
ATOM 776 N N . LYS A 1 95 ? -4.302 -6.058 -15.488 1.00 96.81 95 LYS A N 1
ATOM 777 C CA . LYS A 1 95 ? -5.088 -6.504 -16.649 1.00 96.81 95 LYS A CA 1
ATOM 778 C C . LYS A 1 95 ? -4.792 -5.667 -17.896 1.00 96.81 95 LYS A C 1
ATOM 780 O O . LYS A 1 95 ? -4.651 -6.222 -18.979 1.00 96.81 95 LYS A O 1
ATOM 785 N N . ARG A 1 96 ? -4.705 -4.341 -17.755 1.00 94.94 96 ARG A N 1
ATOM 786 C CA . ARG A 1 96 ? -4.349 -3.442 -18.862 1.00 94.94 96 ARG A CA 1
ATOM 787 C C . ARG A 1 96 ? -2.932 -3.711 -19.368 1.00 94.94 96 ARG A C 1
ATOM 789 O O . ARG A 1 96 ? -2.731 -3.694 -20.573 1.00 94.94 96 ARG A O 1
ATOM 796 N N . TRP A 1 97 ? -1.980 -3.942 -18.471 1.00 97.38 97 TRP A N 1
ATOM 797 C CA . TRP A 1 97 ? -0.601 -4.280 -18.826 1.00 97.38 97 TRP A CA 1
ATOM 798 C C . TRP A 1 97 ? -0.518 -5.566 -19.662 1.00 97.38 97 TRP A C 1
ATOM 800 O O . TRP A 1 97 ? 0.126 -5.543 -20.705 1.00 97.38 97 TRP A O 1
ATOM 810 N N . ASN A 1 98 ? -1.256 -6.621 -19.294 1.00 95.88 98 ASN A N 1
ATOM 811 C CA . ASN A 1 98 ? -1.346 -7.850 -20.099 1.00 95.88 98 ASN A CA 1
ATOM 812 C C . ASN A 1 98 ? -1.905 -7.580 -21.508 1.00 95.88 98 ASN A C 1
ATOM 814 O O . ASN A 1 98 ? -1.313 -7.995 -22.494 1.00 95.88 98 ASN A O 1
ATOM 818 N N . VAL A 1 99 ? -3.004 -6.821 -21.618 1.00 96.69 99 VAL A N 1
ATOM 819 C CA . VAL A 1 99 ? -3.594 -6.477 -22.930 1.00 96.69 99 VAL A CA 1
ATOM 820 C C . VAL A 1 99 ? -2.604 -5.711 -23.810 1.00 96.69 99 VAL A C 1
ATOM 822 O O . VAL A 1 99 ? -2.506 -5.978 -25.000 1.00 96.69 99 VAL A O 1
ATOM 825 N N . LEU A 1 100 ? -1.841 -4.778 -23.232 1.00 95.62 100 LEU A N 1
ATOM 826 C CA . LEU A 1 100 ? -0.825 -4.030 -23.976 1.00 95.62 100 LEU A CA 1
ATOM 827 C C . LEU A 1 100 ? 0.300 -4.929 -24.505 1.00 95.62 100 LEU A C 1
ATOM 829 O O . LEU A 1 100 ? 0.871 -4.613 -25.543 1.00 95.62 100 LEU A O 1
ATOM 833 N N . GLN A 1 101 ? 0.624 -6.024 -23.815 1.00 93.44 101 GLN A N 1
ATOM 834 C CA . GLN A 1 101 ? 1.572 -7.013 -24.330 1.00 93.44 101 GLN A CA 1
ATOM 835 C C . GLN A 1 101 ? 0.996 -7.783 -25.512 1.00 93.44 101 GLN A C 1
ATOM 837 O O . GLN A 1 101 ? 1.667 -7.899 -26.532 1.00 93.44 101 GLN A O 1
ATOM 842 N N . ASP A 1 102 ? -0.245 -8.256 -25.388 1.00 95.31 102 ASP A N 1
ATOM 843 C CA . ASP A 1 102 ? -0.917 -9.037 -26.432 1.00 95.31 102 ASP A CA 1
ATOM 844 C C . ASP A 1 102 ? -1.140 -8.226 -27.724 1.00 95.31 102 ASP A C 1
ATOM 846 O O . ASP A 1 102 ? -1.180 -8.788 -28.816 1.00 95.31 102 ASP A O 1
ATOM 850 N N . GLU A 1 103 ? -1.285 -6.903 -27.606 1.00 96.44 103 GLU A N 1
ATOM 851 C CA . GLU A 1 103 ? -1.493 -5.973 -28.725 1.00 96.44 103 GLU A CA 1
ATOM 852 C C . GLU A 1 103 ? -0.184 -5.382 -29.300 1.00 96.44 103 GLU A C 1
ATOM 854 O O . GLU A 1 103 ? -0.235 -4.385 -30.021 1.00 96.44 103 GLU A O 1
ATOM 859 N N . ASP A 1 104 ? 0.988 -5.944 -28.973 1.00 92.62 104 ASP A N 1
ATOM 860 C CA . ASP A 1 104 ? 2.315 -5.439 -29.387 1.00 92.62 104 ASP A CA 1
ATOM 861 C C . ASP A 1 104 ? 2.578 -3.962 -28.994 1.00 92.62 104 ASP A C 1
ATOM 863 O O . ASP A 1 104 ? 3.416 -3.266 -29.572 1.00 92.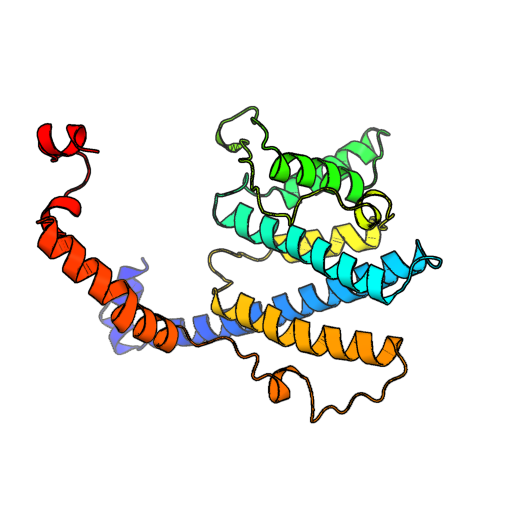62 104 ASP A O 1
ATOM 867 N N . ALA A 1 105 ? 1.882 -3.464 -27.968 1.00 95.62 105 ALA A N 1
ATOM 868 C CA . ALA A 1 105 ? 1.957 -2.097 -27.450 1.00 95.62 105 ALA A CA 1
ATOM 869 C C . ALA A 1 105 ? 2.614 -2.052 -26.059 1.00 95.62 105 ALA A C 1
ATOM 871 O O . ALA A 1 105 ? 2.203 -1.278 -25.184 1.00 95.62 105 ALA A O 1
ATOM 872 N N . TYR A 1 106 ? 3.617 -2.912 -25.848 1.00 94.62 106 TYR A N 1
ATOM 873 C CA . TYR A 1 106 ? 4.250 -3.128 -24.551 1.00 94.62 106 TYR A CA 1
ATOM 874 C C . TYR A 1 106 ? 4.695 -1.820 -23.886 1.00 94.62 106 TYR A C 1
ATOM 876 O O . TYR A 1 106 ? 5.343 -0.959 -24.486 1.00 94.62 106 TYR A O 1
ATOM 884 N N . LYS A 1 107 ? 4.374 -1.719 -22.596 1.00 94.75 107 LYS A N 1
ATOM 885 C CA . LYS A 1 107 ? 4.817 -0.654 -21.706 1.00 94.75 107 LYS A CA 1
ATOM 886 C C . LYS A 1 107 ? 5.176 -1.268 -20.348 1.00 94.75 107 LYS A C 1
ATOM 888 O O . LYS A 1 107 ? 4.363 -2.054 -19.859 1.00 94.75 107 LYS A O 1
ATOM 893 N N . PRO A 1 108 ? 6.306 -0.888 -19.718 1.00 96.56 108 PRO A N 1
ATOM 894 C CA . PRO A 1 108 ? 6.658 -1.372 -18.385 1.00 96.56 108 PRO A CA 1
ATOM 895 C C . PRO A 1 108 ? 5.513 -1.173 -17.388 1.00 96.56 108 PRO A C 1
ATOM 897 O O . PRO A 1 108 ? 4.865 -0.117 -17.377 1.00 96.56 108 PRO A O 1
ATOM 900 N N . LEU A 1 109 ? 5.268 -2.164 -16.530 1.00 97.38 109 LEU A N 1
ATOM 901 C CA . LEU A 1 109 ? 4.183 -2.124 -15.549 1.00 97.38 109 LEU A CA 1
ATOM 902 C C . LEU A 1 109 ? 4.334 -0.916 -14.621 1.00 97.38 109 LEU A C 1
ATOM 904 O O . LEU A 1 109 ? 3.360 -0.214 -14.327 1.00 97.38 109 LEU A O 1
ATOM 908 N N . TYR A 1 110 ? 5.570 -0.628 -14.212 1.00 97.31 110 TYR A N 1
ATOM 909 C CA . TYR A 1 110 ? 5.871 0.510 -13.354 1.00 97.31 110 TYR A CA 1
ATOM 910 C C . TYR A 1 110 ? 5.497 1.859 -13.990 1.00 97.31 110 TYR A C 1
ATOM 912 O O . TYR A 1 110 ? 4.959 2.727 -13.306 1.00 97.31 110 TYR A O 1
ATOM 920 N N . ASP A 1 111 ? 5.642 2.025 -15.306 1.00 96.19 111 ASP A N 1
ATOM 921 C CA . ASP A 1 111 ? 5.239 3.263 -15.983 1.00 96.19 111 ASP A CA 1
ATOM 922 C C . ASP A 1 111 ? 3.717 3.450 -16.023 1.00 96.19 111 ASP A C 1
ATOM 924 O O . ASP A 1 111 ? 3.210 4.574 -16.136 1.00 96.19 111 ASP A O 1
ATOM 928 N N . ILE A 1 112 ? 2.958 2.353 -15.999 1.00 96.56 112 ILE A N 1
ATOM 929 C CA . ILE A 1 112 ? 1.496 2.398 -15.894 1.00 96.56 112 ILE A CA 1
ATOM 930 C C . ILE A 1 112 ? 1.108 2.802 -14.466 1.00 96.56 112 ILE A C 1
ATOM 932 O O . ILE A 1 112 ? 0.216 3.637 -14.294 1.00 96.56 112 ILE A O 1
ATOM 936 N N . PHE A 1 113 ? 1.820 2.299 -13.453 1.00 96.94 113 PHE A N 1
ATOM 937 C CA . PHE A 1 113 ? 1.661 2.753 -12.071 1.00 96.94 113 PHE A CA 1
ATOM 938 C C . PHE A 1 113 ? 2.052 4.218 -11.879 1.00 96.94 113 PHE A C 1
ATOM 940 O O . PHE A 1 113 ? 1.286 4.951 -11.267 1.00 96.94 113 PHE A O 1
ATOM 947 N N . ASN A 1 114 ? 3.154 4.692 -12.462 1.00 95.19 114 ASN A N 1
ATOM 948 C CA . ASN A 1 114 ? 3.542 6.106 -12.408 1.00 95.19 114 ASN A CA 1
ATOM 949 C C . ASN A 1 114 ? 2.476 7.019 -13.021 1.00 95.19 114 ASN A C 1
ATOM 951 O O . ASN A 1 114 ? 2.127 8.051 -12.444 1.00 95.19 114 ASN A O 1
ATOM 955 N N . GLN A 1 115 ? 1.879 6.608 -14.145 1.00 94.75 115 GLN A N 1
ATOM 956 C CA . GLN A 1 115 ? 0.722 7.309 -14.701 1.00 94.75 115 GLN A CA 1
ATOM 957 C C . GLN A 1 115 ? -0.448 7.344 -13.701 1.00 94.75 115 GLN A C 1
ATOM 959 O O . GLN A 1 115 ? -1.093 8.382 -13.543 1.00 94.75 115 GLN A O 1
ATOM 964 N N . TYR A 1 116 ? -0.714 6.230 -13.015 1.00 95.56 116 TYR A N 1
ATOM 965 C CA . TYR A 1 116 ? -1.772 6.143 -12.012 1.00 95.56 116 TYR A CA 1
ATOM 966 C C . TYR A 1 116 ? -1.498 7.008 -10.773 1.00 95.56 116 TYR A C 1
ATOM 968 O O . TYR A 1 116 ? -2.386 7.730 -10.326 1.00 95.56 116 TYR A O 1
ATOM 976 N N . PHE A 1 117 ? -0.260 7.027 -10.273 1.00 95.62 117 PHE A N 1
ATOM 977 C CA . PHE A 1 117 ? 0.185 7.920 -9.200 1.00 95.62 117 PHE A CA 1
ATOM 978 C C . PHE A 1 117 ? -0.035 9.387 -9.570 1.00 95.62 117 PHE A C 1
ATOM 980 O O . PHE A 1 117 ? -0.513 10.162 -8.744 1.00 95.62 117 PHE A O 1
ATOM 987 N N . GLY A 1 118 ? 0.231 9.750 -10.828 1.00 94.62 118 GLY A N 1
ATOM 988 C CA . GLY A 1 118 ? -0.079 11.075 -11.357 1.00 94.62 118 GLY A CA 1
ATOM 989 C C . GLY A 1 118 ? -1.564 11.425 -11.228 1.00 94.62 118 GLY A C 1
ATOM 990 O O . GLY A 1 118 ? -1.888 12.515 -10.765 1.00 94.62 118 GLY A O 1
ATOM 991 N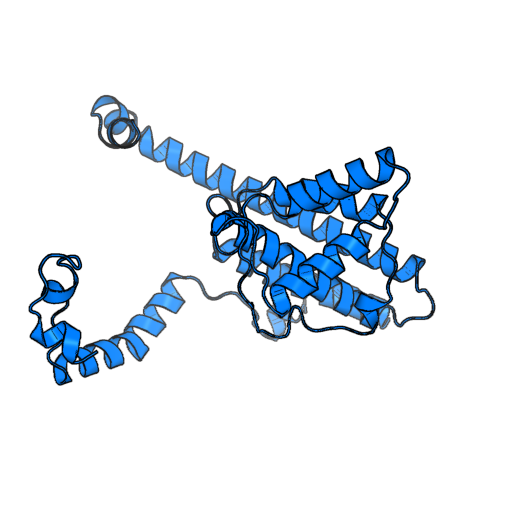 N . TYR A 1 119 ? -2.466 10.492 -11.557 1.00 94.50 119 TYR A N 1
ATOM 992 C CA . TYR A 1 119 ? -3.911 10.698 -11.392 1.00 94.50 119 TYR A CA 1
ATOM 993 C C . TYR A 1 119 ? -4.335 10.844 -9.933 1.00 94.50 119 TYR A C 1
ATOM 995 O O . TYR A 1 119 ? -5.228 11.634 -9.652 1.00 94.50 119 TYR A O 1
ATOM 1003 N N . ILE A 1 120 ? -3.711 10.112 -9.009 1.00 94.69 120 ILE A N 1
ATOM 1004 C CA . ILE A 1 120 ? -3.985 10.248 -7.571 1.00 94.69 120 ILE A CA 1
ATOM 1005 C C . ILE A 1 120 ? -3.502 11.611 -7.060 1.00 94.69 120 ILE A C 1
ATOM 1007 O O . ILE A 1 120 ? -4.177 12.239 -6.246 1.00 94.69 120 ILE A O 1
ATOM 1011 N N . ASN A 1 121 ? -2.363 12.095 -7.561 1.00 94.31 121 ASN A N 1
ATOM 1012 C CA . ASN A 1 121 ? -1.809 13.387 -7.176 1.00 94.31 121 ASN A CA 1
ATOM 1013 C C . ASN A 1 121 ? -2.683 14.561 -7.646 1.00 94.31 121 ASN A C 1
ATOM 1015 O O . ASN A 1 121 ? -3.037 15.429 -6.856 1.00 94.31 121 ASN A O 1
ATOM 1019 N N . THR A 1 122 ? -3.042 14.602 -8.931 1.00 93.31 122 THR A N 1
ATOM 1020 C CA . THR A 1 122 ? -3.739 15.759 -9.525 1.00 93.31 122 THR A CA 1
ATOM 1021 C C . THR A 1 122 ? -5.256 15.604 -9.593 1.00 93.31 122 THR A C 1
ATOM 1023 O O . THR A 1 122 ? -5.968 16.580 -9.833 1.00 93.31 122 THR A O 1
ATOM 1026 N N . GLY A 1 123 ? -5.764 14.397 -9.351 1.00 93.19 123 GLY A N 1
ATOM 1027 C CA . GLY A 1 123 ? -7.145 14.025 -9.608 1.00 93.19 123 GLY A CA 1
ATOM 1028 C C . GLY A 1 123 ? -7.398 13.724 -11.087 1.00 93.19 123 GLY A C 1
ATOM 1029 O O . GLY A 1 123 ? -6.745 14.236 -11.999 1.00 93.19 123 GLY A O 1
ATOM 1030 N N . ARG A 1 124 ? -8.396 12.884 -11.348 1.00 93.94 124 ARG A N 1
ATOM 1031 C CA . ARG A 1 124 ? -8.832 12.528 -12.698 1.00 93.94 124 ARG A CA 1
ATOM 1032 C C . ARG A 1 124 ? -10.325 12.241 -12.711 1.00 93.94 124 ARG A C 1
ATOM 1034 O O . ARG A 1 124 ? -10.816 11.442 -11.923 1.00 93.94 124 ARG A O 1
ATOM 1041 N N . LYS A 1 125 ? -11.036 12.824 -13.677 1.00 93.50 125 LYS A N 1
ATOM 1042 C CA . LYS A 1 125 ? -12.416 12.425 -13.970 1.00 93.50 125 LYS A CA 1
ATOM 1043 C C . LYS A 1 125 ? -12.455 11.114 -14.751 1.00 93.50 125 LYS A C 1
ATOM 1045 O O . LYS A 1 125 ? -11.759 10.951 -15.760 1.00 93.50 125 LYS A O 1
ATOM 1050 N N . GLY A 1 126 ? -13.240 10.176 -14.242 1.00 87.81 126 GLY A N 1
ATOM 1051 C CA . GLY A 1 126 ? -13.511 8.893 -14.859 1.00 87.81 126 GLY A CA 1
ATOM 1052 C C . GLY A 1 126 ? -14.499 9.012 -16.016 1.00 87.81 126 GLY A C 1
ATOM 1053 O O . GLY A 1 126 ? -15.072 10.069 -16.275 1.00 87.81 126 GLY A O 1
ATOM 1054 N N . LYS A 1 127 ? -14.719 7.900 -16.728 1.00 88.06 127 LYS A N 1
ATOM 1055 C CA . LYS A 1 127 ? -15.842 7.804 -17.681 1.00 88.06 127 LYS A CA 1
ATOM 1056 C C . LYS A 1 127 ? -17.177 7.709 -16.944 1.00 88.06 127 LYS A C 1
ATOM 1058 O O . LYS A 1 127 ? -18.193 8.193 -17.431 1.00 88.06 127 LYS A O 1
ATOM 1063 N N . THR A 1 128 ? -17.153 7.065 -15.783 1.00 88.69 128 THR A N 1
ATOM 1064 C CA . THR A 1 128 ? -18.273 6.966 -14.853 1.00 88.69 128 THR A CA 1
ATOM 1065 C C . THR A 1 128 ? -17.886 7.638 -13.533 1.00 88.69 128 THR A C 1
ATOM 1067 O O . THR A 1 128 ? -16.694 7.694 -13.228 1.00 88.69 128 THR A O 1
ATOM 1070 N N . PRO A 1 129 ? -18.852 8.104 -12.717 1.00 86.56 129 PRO A N 1
ATOM 1071 C CA . PRO A 1 129 ? -18.549 8.669 -11.399 1.00 86.56 129 PRO A CA 1
ATOM 1072 C C . PRO A 1 129 ? -17.797 7.707 -10.469 1.00 86.56 129 PRO A C 1
ATOM 1074 O O . PRO A 1 129 ? -17.088 8.151 -9.578 1.00 86.56 129 PRO A O 1
ATOM 1077 N N . GLN A 1 130 ? -17.934 6.393 -10.676 1.00 85.88 130 GLN A N 1
ATOM 1078 C CA . GLN A 1 130 ? -17.226 5.367 -9.904 1.00 85.88 130 GLN A CA 1
ATOM 1079 C C . GLN A 1 130 ? -15.751 5.215 -10.317 1.00 85.88 130 GLN A C 1
ATOM 1081 O O . GLN A 1 130 ? -14.962 4.624 -9.588 1.00 85.88 130 GLN A O 1
ATOM 1086 N N . ASP A 1 131 ? -15.375 5.755 -11.478 1.00 89.56 131 ASP A N 1
ATOM 1087 C CA . ASP A 1 131 ? -13.994 5.825 -11.960 1.00 89.56 131 ASP A CA 1
ATOM 1088 C C . ASP A 1 131 ? -13.327 7.179 -11.645 1.00 89.56 131 ASP A C 1
ATOM 1090 O O . ASP A 1 131 ? -12.209 7.427 -12.108 1.00 89.56 131 ASP A O 1
ATOM 1094 N N . ASP A 1 132 ? -14.006 8.079 -10.923 1.00 92.75 132 ASP A N 1
ATOM 1095 C CA . ASP A 1 132 ? -13.418 9.349 -10.501 1.00 92.75 132 ASP A CA 1
ATOM 1096 C C . ASP A 1 132 ? -12.309 9.104 -9.470 1.00 92.75 132 ASP A C 1
ATOM 1098 O O . ASP A 1 132 ? -12.470 8.358 -8.507 1.00 92.75 132 ASP A O 1
ATOM 1102 N N . ILE A 1 133 ? -11.183 9.785 -9.661 1.00 93.25 133 ILE A N 1
ATOM 1103 C CA . ILE A 1 133 ? -10.064 9.826 -8.724 1.00 93.25 133 ILE A CA 1
ATOM 1104 C C . ILE A 1 133 ? -9.973 11.257 -8.209 1.00 93.25 133 ILE A C 1
ATOM 1106 O O . ILE A 1 133 ? -9.765 12.198 -8.981 1.00 93.25 133 ILE A O 1
ATOM 1110 N N . PHE A 1 134 ? -10.150 11.437 -6.904 1.00 91.06 134 PHE A N 1
ATOM 1111 C CA . PHE A 1 134 ? -9.945 12.734 -6.266 1.00 91.06 134 PHE A CA 1
ATOM 1112 C C . PHE A 1 134 ? -8.451 13.043 -6.139 1.00 91.06 134 PHE A C 1
ATOM 1114 O O . PHE A 1 134 ? -7.618 12.142 -6.127 1.00 91.06 134 PHE A O 1
ATOM 1121 N N . ALA A 1 135 ? -8.111 14.328 -6.048 1.00 91.19 135 ALA A N 1
ATOM 1122 C CA . ALA A 1 135 ? -6.739 14.740 -5.784 1.00 91.19 135 ALA A CA 1
ATOM 1123 C C . ALA A 1 135 ? -6.408 14.481 -4.308 1.00 91.19 135 ALA A C 1
ATOM 1125 O O . ALA A 1 135 ? -6.858 15.212 -3.420 1.00 91.19 135 ALA A O 1
ATOM 1126 N N . TYR A 1 136 ? -5.617 13.444 -4.050 1.00 83.06 136 TYR A N 1
ATOM 1127 C CA . TYR A 1 136 ? -5.086 13.139 -2.726 1.00 83.06 136 TYR A CA 1
ATOM 1128 C C . TYR A 1 136 ? -3.770 13.896 -2.554 1.00 83.06 136 TYR A C 1
ATOM 1130 O O . TYR A 1 136 ? -2.666 13.361 -2.649 1.00 83.06 136 TYR A O 1
ATOM 1138 N N . ASN A 1 137 ? -3.911 15.203 -2.344 1.00 70.19 137 ASN A N 1
ATOM 1139 C CA . ASN A 1 137 ? -2.797 16.097 -2.070 1.00 70.19 137 ASN A CA 1
ATOM 1140 C C . ASN A 1 137 ? -2.195 15.745 -0.701 1.00 70.19 137 ASN A C 1
ATOM 1142 O O . ASN A 1 137 ? -2.884 15.809 0.315 1.00 70.19 137 ASN A O 1
ATOM 1146 N N . GLY A 1 138 ? -0.915 15.368 -0.663 1.00 69.81 138 GLY A N 1
ATOM 1147 C CA . GLY A 1 138 ? -0.272 14.949 0.590 1.00 69.81 138 GLY A CA 1
ATOM 1148 C C . GLY A 1 138 ? 1.220 14.633 0.497 1.00 69.81 138 GLY A C 1
ATOM 1149 O O . GLY A 1 138 ? 1.758 13.969 1.375 1.00 69.81 138 GLY A O 1
ATOM 1150 N N . GLY A 1 139 ? 1.901 15.038 -0.580 1.00 84.75 139 GLY A N 1
ATOM 1151 C CA . GLY A 1 139 ? 3.338 14.798 -0.774 1.00 84.75 139 GLY A CA 1
ATOM 1152 C C . GLY A 1 139 ? 3.723 13.361 -1.157 1.00 84.75 139 GLY A C 1
ATOM 1153 O O . GLY A 1 139 ? 4.695 13.171 -1.889 1.00 84.75 139 GLY A O 1
ATOM 1154 N N . LEU A 1 140 ? 2.950 12.349 -0.743 1.00 91.69 140 LEU A N 1
ATOM 1155 C CA . LEU A 1 140 ? 3.230 10.934 -1.025 1.00 91.69 140 LEU A CA 1
ATOM 1156 C C . LEU A 1 140 ? 3.319 10.647 -2.536 1.00 91.69 140 LEU A C 1
ATOM 1158 O O . LEU A 1 140 ? 4.265 10.003 -3.002 1.00 91.69 140 LEU A O 1
ATOM 1162 N N . PHE A 1 141 ? 2.386 11.198 -3.315 1.00 93.81 141 PHE A N 1
ATOM 1163 C CA . PHE A 1 141 ? 2.298 11.033 -4.771 1.00 93.81 141 PHE A CA 1
ATOM 1164 C C . PHE A 1 141 ? 2.941 12.175 -5.575 1.00 93.81 141 PHE A C 1
ATOM 1166 O O . PHE A 1 141 ? 2.793 12.219 -6.792 1.00 93.81 141 PHE A O 1
ATOM 1173 N N . PHE A 1 142 ? 3.675 13.090 -4.930 1.00 92.19 142 PHE A N 1
ATOM 1174 C CA . PHE A 1 142 ? 4.424 14.117 -5.663 1.00 92.19 142 PHE A CA 1
ATOM 1175 C C . PHE A 1 142 ? 5.539 13.481 -6.487 1.00 92.19 142 PHE A C 1
ATOM 1177 O O . PHE A 1 142 ? 6.085 12.442 -6.094 1.00 92.19 142 PHE A O 1
ATOM 1184 N N . SER A 1 143 ? 5.878 14.129 -7.601 1.00 89.88 143 SER A N 1
ATOM 1185 C CA . SER A 1 143 ? 7.010 13.755 -8.445 1.00 89.88 143 SER A CA 1
ATOM 1186 C C . SER A 1 143 ? 8.270 13.582 -7.604 1.00 89.88 143 SER A C 1
ATOM 1188 O O . SER A 1 143 ? 8.504 14.276 -6.608 1.00 89.88 143 SER A O 1
ATOM 1190 N N . ASP A 1 144 ? 9.048 12.576 -7.964 1.00 93.25 144 ASP A N 1
ATOM 1191 C CA . ASP A 1 144 ? 10.210 12.150 -7.215 1.00 93.25 144 ASP A CA 1
ATOM 1192 C C . ASP A 1 144 ? 11.280 11.730 -8.207 1.00 93.25 144 ASP A C 1
ATOM 1194 O O . ASP A 1 144 ? 11.199 10.659 -8.789 1.00 93.25 144 ASP A O 1
ATOM 1198 N N . GLU A 1 145 ? 12.296 12.572 -8.369 1.00 91.31 145 GLU A N 1
ATOM 1199 C CA . GLU A 1 145 ? 13.315 12.428 -9.410 1.00 91.31 145 GLU A CA 1
ATOM 1200 C C . GLU A 1 145 ? 13.958 11.034 -9.460 1.00 91.31 145 GLU A C 1
ATOM 1202 O O . GLU A 1 145 ? 14.254 10.533 -10.540 1.00 91.31 145 GLU A O 1
ATOM 1207 N N . VAL A 1 146 ? 14.138 10.369 -8.314 1.00 92.38 146 VAL A N 1
ATOM 1208 C CA . VAL A 1 146 ? 14.710 9.017 -8.292 1.00 92.38 146 VAL A CA 1
ATOM 1209 C C . VAL A 1 146 ? 13.678 7.988 -8.742 1.00 92.38 146 VAL A C 1
ATOM 1211 O O . VAL A 1 146 ? 13.975 7.164 -9.600 1.00 92.38 146 VAL A O 1
ATOM 1214 N N . LEU A 1 147 ? 12.464 8.033 -8.183 1.00 94.06 147 LEU A N 1
ATOM 1215 C CA . LEU A 1 147 ? 11.405 7.074 -8.519 1.00 94.06 147 LEU A CA 1
ATOM 1216 C C . LEU A 1 147 ? 10.846 7.267 -9.931 1.00 94.06 147 LEU A C 1
ATOM 1218 O O . LEU A 1 147 ? 10.384 6.297 -10.521 1.00 94.06 147 LEU A O 1
ATOM 1222 N N . ASP A 1 148 ? 10.895 8.478 -10.474 1.00 91.12 148 ASP A N 1
ATOM 1223 C CA . ASP A 1 148 ? 10.415 8.790 -11.821 1.00 91.12 148 ASP A CA 1
ATOM 1224 C C . ASP A 1 148 ? 11.393 8.277 -12.898 1.00 91.12 148 ASP A C 1
ATOM 1226 O O . ASP A 1 148 ? 10.993 8.061 -14.038 1.00 91.12 148 ASP A O 1
ATOM 1230 N N . ASN A 1 149 ? 12.662 8.037 -12.535 1.00 89.75 149 ASN A N 1
ATOM 1231 C CA . ASN A 1 149 ? 13.721 7.574 -13.441 1.00 89.75 149 ASN A CA 1
ATOM 1232 C C . ASN A 1 149 ? 14.215 6.145 -13.148 1.00 89.75 149 ASN A C 1
ATOM 1234 O O . ASN A 1 149 ? 15.165 5.676 -13.789 1.00 89.75 149 ASN A O 1
ATOM 1238 N N . ILE A 1 150 ? 13.635 5.447 -12.168 1.00 91.81 150 ILE A N 1
ATOM 1239 C CA . ILE A 1 150 ? 14.042 4.081 -11.832 1.00 91.81 150 ILE A CA 1
ATOM 1240 C C . ILE A 1 150 ? 13.335 3.060 -12.718 1.00 91.81 150 ILE A C 1
ATOM 1242 O O . ILE A 1 150 ? 12.153 3.194 -13.024 1.00 91.81 150 ILE A O 1
ATOM 1246 N N . VAL A 1 151 ? 14.071 2.022 -13.106 1.00 92.69 151 VAL A N 1
ATOM 1247 C CA . VAL A 1 151 ? 13.512 0.862 -13.800 1.00 92.69 151 VAL A CA 1
ATOM 1248 C C . VAL A 1 151 ? 13.265 -0.219 -12.761 1.00 92.69 151 VAL A C 1
ATOM 1250 O O . VAL A 1 151 ? 14.176 -0.562 -12.005 1.00 92.69 151 VAL A O 1
ATOM 1253 N N . ILE A 1 152 ? 12.040 -0.732 -12.722 1.00 96.25 152 ILE A N 1
ATOM 1254 C CA . ILE A 1 152 ? 11.663 -1.873 -11.892 1.00 96.25 152 ILE A CA 1
ATOM 1255 C C . ILE A 1 152 ? 11.234 -2.988 -12.831 1.00 96.25 152 ILE A C 1
ATOM 1257 O O . ILE A 1 152 ? 10.398 -2.755 -13.705 1.00 96.25 152 ILE A O 1
ATOM 1261 N N . ASP A 1 153 ? 11.811 -4.172 -12.648 1.00 97.69 153 ASP A N 1
ATOM 1262 C CA . ASP A 1 153 ? 11.511 -5.313 -13.506 1.00 97.69 153 ASP A CA 1
ATOM 1263 C C . ASP A 1 153 ? 10.068 -5.800 -13.253 1.00 97.69 153 ASP A C 1
ATOM 1265 O O . ASP A 1 153 ? 9.608 -5.919 -12.109 1.00 97.69 153 ASP A O 1
ATOM 1269 N N . ASP A 1 154 ? 9.331 -6.067 -14.334 1.00 97.38 154 ASP A N 1
ATOM 1270 C CA . ASP A 1 154 ? 7.915 -6.443 -14.263 1.00 97.38 154 ASP A CA 1
ATOM 1271 C C . ASP A 1 154 ? 7.701 -7.784 -13.531 1.00 97.38 154 ASP A C 1
ATOM 1273 O O . ASP A 1 154 ? 6.685 -7.963 -12.859 1.00 97.38 154 ASP A O 1
ATOM 1277 N N . ASP A 1 155 ? 8.672 -8.700 -13.612 1.00 95.81 155 ASP A N 1
ATOM 1278 C CA . ASP A 1 155 ? 8.684 -10.001 -12.929 1.00 95.81 155 ASP A CA 1
ATOM 1279 C C . ASP A 1 155 ? 8.862 -9.885 -11.408 1.00 95.81 155 ASP A C 1
ATOM 1281 O O . ASP A 1 155 ? 8.446 -10.779 -10.673 1.00 95.81 155 ASP A O 1
ATOM 1285 N N . VAL A 1 156 ? 9.419 -8.772 -10.925 1.00 96.69 156 VAL A N 1
ATOM 1286 C CA . VAL A 1 156 ? 9.434 -8.424 -9.501 1.00 96.69 156 VAL A CA 1
ATOM 1287 C C . VAL A 1 156 ? 8.127 -7.738 -9.122 1.00 96.69 156 VAL A C 1
ATOM 1289 O O . VAL A 1 156 ? 7.502 -8.095 -8.125 1.00 96.69 156 VAL A O 1
ATOM 1292 N N . LEU A 1 157 ? 7.683 -6.752 -9.903 1.00 97.12 157 LEU A N 1
ATOM 1293 C CA . LEU A 1 157 ? 6.563 -5.906 -9.500 1.00 97.12 157 LEU A CA 1
ATOM 1294 C C . LEU A 1 157 ? 5.212 -6.632 -9.545 1.00 97.12 157 LEU A C 1
ATOM 1296 O O . LEU A 1 157 ? 4.447 -6.562 -8.582 1.00 97.12 157 LEU A O 1
ATOM 1300 N N . GLN A 1 158 ? 4.917 -7.323 -10.647 1.00 97.44 158 GLN A N 1
ATOM 1301 C CA . GLN A 1 158 ? 3.619 -7.950 -10.901 1.00 97.44 158 GLN A CA 1
ATOM 1302 C C . GLN A 1 158 ? 3.194 -8.960 -9.819 1.00 97.44 158 GLN A C 1
ATOM 1304 O O . GLN A 1 158 ? 2.078 -8.815 -9.304 1.00 97.44 158 GLN A O 1
ATOM 1309 N N . PRO A 1 159 ? 4.021 -9.950 -9.422 1.00 97.88 159 PRO A N 1
ATOM 1310 C CA . PRO A 1 159 ? 3.569 -10.972 -8.483 1.00 97.88 159 PRO A CA 1
ATOM 1311 C C . PRO A 1 159 ? 3.308 -10.391 -7.096 1.00 97.88 159 PRO A C 1
ATOM 1313 O O . PRO A 1 159 ? 2.344 -10.785 -6.441 1.00 97.88 159 PRO A O 1
ATOM 1316 N N . HIS A 1 160 ? 4.109 -9.415 -6.660 1.00 97.56 160 HIS A N 1
ATOM 1317 C CA . HIS A 1 160 ? 3.935 -8.779 -5.355 1.00 97.56 160 HIS A CA 1
ATOM 1318 C C . HIS A 1 160 ? 2.675 -7.917 -5.284 1.00 97.56 160 HIS A C 1
ATOM 1320 O O . HIS A 1 160 ? 1.907 -8.053 -4.331 1.00 97.56 160 HIS A O 1
ATOM 1326 N N . VAL A 1 161 ? 2.402 -7.080 -6.294 1.00 96.94 161 VAL A N 1
ATOM 1327 C CA . VAL A 1 161 ? 1.179 -6.252 -6.284 1.00 96.94 161 VAL A CA 1
ATOM 1328 C C . VAL A 1 161 ? -0.085 -7.101 -6.406 1.00 96.94 161 VAL A C 1
ATOM 1330 O O . VAL A 1 161 ? -1.078 -6.789 -5.753 1.00 96.94 161 VAL A O 1
ATOM 1333 N N . MET A 1 162 ? -0.041 -8.200 -7.170 1.00 97.19 162 MET A N 1
ATOM 1334 C CA . MET A 1 162 ? -1.159 -9.143 -7.281 1.00 97.19 162 MET A CA 1
ATOM 1335 C C . MET A 1 162 ? -1.379 -9.949 -6.001 1.00 97.19 162 MET A C 1
ATOM 1337 O O . MET A 1 162 ? -2.516 -10.259 -5.659 1.00 97.19 162 MET A O 1
ATOM 1341 N N . LYS A 1 163 ? -0.306 -10.279 -5.279 1.00 95.88 163 LYS A N 1
ATOM 1342 C CA . LYS A 1 163 ? -0.408 -10.953 -3.985 1.00 95.88 163 LYS A CA 1
ATOM 1343 C C . LYS A 1 163 ? -1.010 -10.039 -2.923 1.00 95.88 163 LYS A C 1
ATOM 1345 O O . LYS A 1 163 ? -1.838 -10.486 -2.142 1.00 95.88 163 LYS A O 1
ATOM 1350 N N . LEU A 1 164 ? -0.599 -8.771 -2.898 1.00 93.44 164 LEU A N 1
ATOM 1351 C CA . LEU A 1 164 ? -1.044 -7.820 -1.883 1.00 93.44 164 LEU A CA 1
ATOM 1352 C C . LEU A 1 164 ? -2.462 -7.290 -2.136 1.00 93.44 164 LEU A C 1
ATOM 1354 O O . LEU A 1 164 ? -3.210 -7.168 -1.182 1.00 93.44 164 LEU A O 1
ATOM 1358 N N . THR A 1 165 ? -2.887 -7.059 -3.383 1.00 94.25 165 THR A N 1
ATOM 1359 C CA . THR A 1 165 ? -4.284 -6.653 -3.693 1.00 94.25 165 THR A CA 1
ATOM 1360 C C . THR A 1 165 ? -5.317 -7.754 -3.398 1.00 94.25 165 THR A C 1
ATOM 1362 O O . THR A 1 165 ? -6.512 -7.506 -3.466 1.00 94.25 165 THR A O 1
ATOM 1365 N N . ALA A 1 166 ? -4.882 -8.985 -3.101 1.00 93.00 166 ALA A N 1
ATOM 1366 C CA . ALA A 1 166 ? -5.780 -10.092 -2.769 1.00 93.00 166 ALA A CA 1
ATOM 1367 C C . ALA A 1 166 ? -6.263 -10.087 -1.305 1.00 93.00 166 ALA A C 1
ATOM 1369 O O . ALA A 1 166 ? -7.177 -10.842 -0.982 1.00 93.00 166 ALA A O 1
ATOM 1370 N N . TYR A 1 167 ? -5.640 -9.287 -0.435 1.00 90.69 167 TYR A N 1
ATOM 1371 C CA . TYR A 1 167 ? -6.084 -9.090 0.947 1.00 90.69 167 TYR A CA 1
ATOM 1372 C C . TYR A 1 167 ? -7.220 -8.068 1.000 1.00 90.69 167 TYR A C 1
ATOM 1374 O O . TYR A 1 167 ? -7.195 -7.107 0.235 1.00 90.69 167 TYR A O 1
ATOM 1382 N N . ASP A 1 168 ? -8.160 -8.231 1.933 1.00 87.19 168 ASP A N 1
ATOM 1383 C CA . ASP A 1 168 ? -9.194 -7.220 2.191 1.00 87.19 168 ASP A CA 1
ATOM 1384 C C . ASP A 1 168 ? -8.707 -6.225 3.258 1.00 87.19 168 ASP A C 1
ATOM 1386 O O . ASP A 1 168 ? -8.713 -6.493 4.464 1.00 87.19 168 ASP A O 1
ATOM 1390 N N . PHE A 1 169 ? -8.291 -5.038 2.813 1.00 85.00 169 PHE A N 1
ATOM 1391 C CA . PHE A 1 169 ? -7.772 -3.982 3.684 1.00 85.00 169 PHE A CA 1
ATOM 1392 C C . PHE A 1 169 ? -8.843 -3.271 4.505 1.00 85.00 169 PHE A C 1
ATOM 1394 O O . PHE A 1 169 ? -8.496 -2.545 5.441 1.00 85.00 169 PHE A O 1
ATOM 1401 N N . GLN A 1 170 ? -10.124 -3.459 4.191 1.00 81.50 170 GLN A N 1
ATOM 1402 C CA . GLN A 1 170 ? -11.217 -2.876 4.956 1.00 81.50 170 GLN A CA 1
ATOM 1403 C C . GLN A 1 170 ? -11.639 -3.775 6.124 1.00 81.50 170 GLN A C 1
ATOM 1405 O O . GLN A 1 170 ? -11.947 -3.256 7.202 1.00 81.50 170 GLN A O 1
ATOM 1410 N N . SER A 1 171 ? -11.704 -5.092 5.911 1.00 73.94 171 SER A N 1
ATOM 1411 C CA . SER A 1 171 ? -12.280 -6.033 6.880 1.00 73.94 171 SER A CA 1
ATOM 1412 C C . SER A 1 171 ? -11.249 -6.894 7.611 1.00 73.94 171 SER A C 1
ATOM 1414 O O . SER A 1 171 ? -11.412 -7.130 8.807 1.00 73.94 171 SER A O 1
ATOM 1416 N N . GLU A 1 172 ? -10.168 -7.306 6.944 1.00 69.25 172 GLU A N 1
ATOM 1417 C CA . GLU A 1 172 ? -9.157 -8.208 7.516 1.00 69.25 172 GLU A CA 1
ATOM 1418 C C . GLU A 1 172 ? -7.992 -7.450 8.171 1.00 69.25 172 GLU A C 1
ATOM 1420 O O . GLU A 1 172 ? -7.201 -8.034 8.915 1.00 69.25 172 GLU A O 1
ATOM 1425 N N . ILE A 1 173 ? -7.879 -6.140 7.914 1.00 70.00 173 ILE A N 1
ATOM 1426 C CA . ILE A 1 173 ? -6.749 -5.311 8.346 1.00 70.00 173 ILE A CA 1
ATOM 1427 C C . ILE A 1 173 ? -7.234 -4.186 9.280 1.00 70.00 173 ILE A C 1
ATOM 1429 O O . ILE A 1 173 ? -7.505 -3.059 8.875 1.00 70.00 173 ILE A O 1
ATOM 1433 N N . ASP A 1 174 ? -7.310 -4.487 10.579 1.00 65.19 174 ASP A N 1
ATOM 1434 C CA . ASP A 1 174 ? -7.475 -3.506 11.657 1.00 65.19 174 ASP A CA 1
ATOM 1435 C C . ASP A 1 174 ? -6.370 -2.426 11.635 1.00 65.19 174 ASP A C 1
ATOM 1437 O O . ASP A 1 174 ? -5.199 -2.686 11.364 1.00 65.19 174 ASP A O 1
ATOM 1441 N N . VAL A 1 175 ? -6.713 -1.193 12.014 1.00 63.38 175 VAL A N 1
ATOM 1442 C CA . VAL A 1 175 ? -5.797 -0.035 12.077 1.00 63.38 175 VAL A CA 1
ATOM 1443 C C . VAL A 1 175 ? -4.574 -0.321 12.962 1.00 63.38 175 VAL A C 1
ATOM 1445 O O . VAL A 1 175 ? -3.479 0.190 12.715 1.00 63.38 175 VAL A O 1
ATOM 1448 N N . ASN A 1 176 ? -4.739 -1.185 13.967 1.00 64.44 176 ASN A N 1
ATOM 1449 C CA . ASN A 1 176 ? -3.650 -1.655 14.823 1.00 64.44 176 ASN A CA 1
ATOM 1450 C C . ASN A 1 176 ? -2.566 -2.422 14.036 1.00 64.44 176 ASN A C 1
ATOM 1452 O O . ASN A 1 176 ? -1.383 -2.315 14.355 1.00 64.44 176 ASN A O 1
ATOM 1456 N N . ILE A 1 177 ? -2.942 -3.140 12.974 1.00 65.25 177 ILE A N 1
ATOM 1457 C CA . ILE A 1 177 ? -2.025 -3.904 12.117 1.00 65.25 177 ILE A CA 1
ATOM 1458 C C . ILE A 1 177 ? -1.130 -2.968 11.320 1.00 65.25 177 ILE A C 1
ATOM 1460 O O . ILE A 1 177 ? 0.074 -3.198 11.248 1.00 65.25 177 ILE A O 1
ATOM 1464 N N . LEU A 1 178 ? -1.682 -1.877 10.785 1.00 68.12 178 LEU A N 1
ATOM 1465 C CA . LEU A 1 178 ? -0.892 -0.860 10.097 1.00 68.12 178 LEU A CA 1
ATOM 1466 C C . LEU A 1 178 ? 0.169 -0.277 11.042 1.00 68.12 178 LEU A C 1
ATOM 1468 O O . LEU A 1 178 ? 1.335 -0.160 10.669 1.00 68.12 178 LEU A O 1
ATOM 1472 N N . GLY A 1 179 ? -0.217 -0.002 12.294 1.00 69.25 179 GLY A N 1
ATOM 1473 C CA . GLY A 1 179 ? 0.703 0.412 13.355 1.00 69.25 179 GLY A CA 1
ATOM 1474 C C . GLY A 1 179 ? 1.831 -0.597 13.578 1.00 69.25 179 GLY A C 1
ATOM 1475 O O . GLY A 1 179 ? 3.000 -0.218 13.597 1.00 69.25 179 GLY A O 1
ATOM 1476 N N . HIS A 1 180 ? 1.508 -1.888 13.655 1.00 69.88 180 HIS A N 1
ATOM 1477 C CA . HIS A 1 180 ? 2.507 -2.949 13.798 1.00 69.88 180 HIS A CA 1
ATOM 1478 C C . HIS A 1 180 ? 3.408 -3.119 12.565 1.00 69.88 180 HIS A C 1
ATOM 1480 O O . HIS A 1 180 ? 4.613 -3.322 12.729 1.00 69.88 180 HIS A O 1
ATOM 1486 N N . ILE A 1 181 ? 2.867 -2.994 11.347 1.00 69.75 181 ILE A N 1
ATOM 1487 C CA . ILE A 1 181 ? 3.648 -2.979 10.101 1.00 69.75 181 ILE A CA 1
ATOM 1488 C C . ILE A 1 181 ? 4.642 -1.816 10.141 1.00 69.75 181 ILE A C 1
ATOM 1490 O O . ILE A 1 181 ? 5.828 -2.037 9.906 1.00 69.75 181 ILE A O 1
ATOM 1494 N N . PHE A 1 182 ? 4.200 -0.608 10.504 1.00 68.56 182 PHE A N 1
ATOM 1495 C CA . PHE A 1 182 ? 5.074 0.560 10.637 1.00 68.56 182 PHE A CA 1
ATOM 1496 C C . PHE A 1 182 ? 6.132 0.386 11.739 1.00 68.56 182 PHE A C 1
ATOM 1498 O O . PHE A 1 182 ? 7.306 0.669 11.522 1.00 68.56 182 PHE A O 1
ATOM 1505 N N . GLU A 1 183 ? 5.768 -0.117 12.917 1.00 67.62 183 GLU A N 1
ATOM 1506 C CA . GLU A 1 183 ? 6.729 -0.327 14.009 1.00 67.62 183 GLU A CA 1
ATOM 1507 C C . GLU A 1 183 ? 7.821 -1.345 13.661 1.00 67.62 183 GLU A C 1
ATOM 1509 O O . GLU A 1 183 ? 9.007 -1.146 13.962 1.00 67.62 183 GLU A O 1
ATOM 1514 N N . ASN A 1 184 ? 7.427 -2.460 13.046 1.00 69.06 184 ASN A N 1
ATOM 1515 C CA . ASN A 1 184 ? 8.367 -3.499 12.653 1.00 69.06 184 ASN A CA 1
ATOM 1516 C C . ASN A 1 184 ? 9.213 -3.043 11.456 1.00 69.06 184 ASN A C 1
ATOM 1518 O O . ASN A 1 184 ? 10.427 -3.272 11.448 1.00 69.06 184 ASN A O 1
ATOM 1522 N N . SER A 1 185 ? 8.613 -2.315 10.504 1.00 68.00 185 SER A N 1
ATOM 1523 C CA . SER A 1 185 ? 9.331 -1.786 9.346 1.00 68.00 185 SER A CA 1
ATOM 1524 C C . SER A 1 185 ? 10.441 -0.823 9.761 1.00 68.00 185 SER A C 1
ATOM 1526 O O . SER A 1 185 ? 11.525 -0.923 9.194 1.00 68.00 185 SER A O 1
ATOM 1528 N N . LEU A 1 186 ? 10.239 0.013 10.790 1.00 68.31 186 LEU A N 1
ATOM 1529 C CA . LEU A 1 186 ? 11.267 0.908 11.346 1.00 68.31 186 LEU A CA 1
ATOM 1530 C C . LEU A 1 186 ? 12.485 0.148 11.882 1.00 68.31 186 LEU A C 1
ATOM 1532 O O . LEU A 1 186 ? 13.626 0.513 11.600 1.00 68.31 186 LEU A O 1
ATOM 1536 N N . SER A 1 187 ? 12.247 -0.941 12.614 1.00 69.44 187 SER A N 1
ATOM 1537 C CA . SER A 1 187 ? 13.330 -1.766 13.166 1.00 69.44 187 SER A CA 1
ATOM 1538 C C . SER A 1 187 ? 14.137 -2.441 12.051 1.00 69.44 187 SER A C 1
ATOM 1540 O O . SER A 1 187 ? 15.363 -2.531 12.115 1.00 69.44 187 SER A O 1
ATOM 1542 N N . GLU A 1 188 ? 13.463 -2.907 11.000 1.00 70.12 188 GLU A N 1
ATOM 1543 C CA . GLU A 1 188 ? 14.118 -3.500 9.833 1.00 70.12 188 GLU A CA 1
ATOM 1544 C C . GLU A 1 188 ? 14.860 -2.456 8.993 1.00 70.12 188 GLU A C 1
ATOM 1546 O O . GLU A 1 188 ? 15.983 -2.718 8.563 1.00 70.12 188 GLU A O 1
ATOM 1551 N N . ILE A 1 189 ? 14.281 -1.261 8.831 1.00 71.31 189 ILE A N 1
ATOM 1552 C CA . ILE A 1 189 ? 14.917 -0.109 8.186 1.00 71.31 189 ILE A CA 1
ATOM 1553 C C . ILE A 1 189 ? 16.248 0.187 8.873 1.00 71.31 189 ILE A C 1
ATOM 1555 O O . ILE A 1 189 ? 17.281 0.216 8.215 1.00 71.31 189 ILE A O 1
ATOM 1559 N N . GLU A 1 190 ? 16.263 0.314 10.197 1.00 69.75 190 GLU A N 1
ATOM 1560 C CA . GLU A 1 190 ? 17.492 0.565 10.957 1.00 69.75 190 GLU A CA 1
ATOM 1561 C C . GLU A 1 190 ? 18.552 -0.507 10.760 1.00 69.75 190 GLU A C 1
ATOM 1563 O O . GLU A 1 190 ? 19.722 -0.183 10.564 1.00 69.75 190 GLU A O 1
ATOM 1568 N N . ASN A 1 191 ? 18.149 -1.776 10.781 1.00 75.00 191 ASN A N 1
ATOM 1569 C CA . ASN A 1 191 ? 19.074 -2.886 10.594 1.00 75.00 191 ASN A CA 1
ATOM 1570 C C . ASN A 1 191 ? 19.710 -2.862 9.199 1.00 75.00 191 ASN A C 1
ATOM 1572 O O . ASN A 1 191 ? 20.894 -3.174 9.068 1.00 75.00 191 ASN A O 1
ATOM 1576 N N . VAL A 1 192 ? 18.946 -2.503 8.163 1.00 75.56 192 VAL A N 1
ATOM 1577 C CA . VAL A 1 192 ? 19.466 -2.361 6.797 1.00 75.56 192 VAL A CA 1
ATOM 1578 C C . VAL A 1 192 ? 20.392 -1.150 6.704 1.00 75.56 192 VAL A C 1
ATOM 1580 O O . VAL A 1 192 ? 21.514 -1.296 6.230 1.00 75.56 192 VAL A O 1
ATOM 1583 N N . ILE A 1 193 ? 19.988 0.010 7.228 1.00 73.31 193 ILE A N 1
ATOM 1584 C CA . ILE A 1 193 ? 20.810 1.231 7.223 1.00 73.31 193 ILE A CA 1
ATOM 1585 C C . ILE A 1 193 ? 22.138 0.998 7.949 1.00 73.31 193 ILE A C 1
ATOM 1587 O O . ILE A 1 193 ? 23.194 1.291 7.403 1.00 73.31 193 ILE A O 1
ATOM 1591 N N . ALA A 1 194 ? 22.107 0.423 9.151 1.00 78.19 194 ALA A N 1
ATOM 1592 C CA . ALA A 1 194 ? 23.310 0.157 9.931 1.00 78.19 194 ALA A CA 1
ATOM 1593 C C . ALA A 1 194 ? 24.257 -0.818 9.217 1.00 78.19 194 ALA A C 1
ATOM 1595 O O . ALA A 1 194 ? 25.464 -0.585 9.205 1.00 78.19 194 ALA A O 1
ATOM 1596 N N . LYS A 1 195 ? 23.721 -1.858 8.561 1.00 79.44 195 LYS A N 1
ATOM 1597 C CA . LYS A 1 195 ? 24.521 -2.764 7.722 1.00 79.44 195 LYS A CA 1
ATOM 1598 C C . LYS A 1 195 ? 25.155 -2.043 6.532 1.00 79.44 195 LYS A C 1
ATOM 1600 O O . LYS A 1 195 ? 26.330 -2.270 6.267 1.00 79.44 195 LYS A O 1
ATOM 1605 N N . LEU A 1 196 ? 24.404 -1.182 5.843 1.00 76.69 196 LEU A N 1
ATOM 1606 C CA . LEU A 1 196 ? 24.903 -0.398 4.707 1.00 76.69 196 LEU A CA 1
ATOM 1607 C C . LEU A 1 196 ? 25.970 0.624 5.128 1.00 76.69 196 LEU A C 1
ATOM 1609 O O . LEU A 1 196 ? 26.923 0.856 4.395 1.00 76.69 196 LEU A O 1
ATOM 1613 N N . GLU A 1 197 ? 25.850 1.187 6.329 1.00 77.69 197 GLU A N 1
ATOM 1614 C CA . GLU A 1 197 ? 26.825 2.114 6.915 1.00 77.69 197 GLU A CA 1
ATOM 1615 C C . GLU A 1 197 ? 28.015 1.407 7.599 1.00 77.69 197 GLU A C 1
ATOM 1617 O O . GLU A 1 197 ? 28.884 2.079 8.157 1.00 77.69 197 GLU A O 1
ATOM 1622 N N . GLY A 1 198 ? 28.062 0.068 7.603 1.00 74.38 198 GLY A N 1
ATOM 1623 C CA . GLY A 1 198 ? 29.130 -0.712 8.243 1.00 74.38 198 GLY A CA 1
ATOM 1624 C C . GLY A 1 198 ? 29.150 -0.633 9.777 1.00 74.38 198 GLY A C 1
ATOM 1625 O O . GLY A 1 198 ? 30.184 -0.881 10.395 1.00 74.38 198 GLY A O 1
ATOM 1626 N N . LYS A 1 199 ? 28.028 -0.272 10.408 1.00 77.75 199 LYS A N 1
ATOM 1627 C CA . LYS A 1 199 ? 27.878 -0.178 11.867 1.00 77.75 199 LYS A CA 1
ATOM 1628 C C . LYS A 1 199 ? 27.401 -1.510 12.448 1.00 77.75 199 LYS A C 1
ATOM 1630 O O . LYS A 1 199 ? 26.531 -2.170 11.881 1.00 77.75 199 LYS A O 1
ATOM 1635 N N . GLU A 1 200 ? 27.925 -1.891 13.614 1.00 66.38 200 GLU A N 1
ATOM 1636 C CA . GLU A 1 200 ? 27.425 -3.066 14.334 1.00 66.38 200 GLU A CA 1
ATOM 1637 C C . GLU A 1 200 ? 25.969 -2.865 14.777 1.00 66.38 200 GLU A C 1
ATOM 1639 O O . GLU A 1 200 ? 25.612 -1.878 15.425 1.00 66.38 200 GLU A O 1
ATOM 1644 N N . VAL A 1 201 ? 25.124 -3.836 14.428 1.00 62.22 201 VAL A N 1
ATOM 1645 C CA . VAL A 1 201 ? 23.713 -3.868 14.811 1.00 62.22 201 VAL A CA 1
ATOM 1646 C C . VAL A 1 201 ? 23.585 -4.536 16.177 1.00 62.22 201 VAL A C 1
ATOM 1648 O O . VAL A 1 201 ? 23.577 -5.764 16.287 1.00 62.22 201 VAL A O 1
ATOM 1651 N N . ASP A 1 202 ? 23.446 -3.733 17.228 1.00 61.44 202 ASP A N 1
ATOM 1652 C CA . ASP A 1 202 ? 23.115 -4.236 18.561 1.00 61.44 202 ASP A CA 1
ATOM 1653 C C . ASP A 1 202 ? 21.612 -4.569 18.626 1.00 61.44 202 ASP A C 1
ATOM 1655 O O . ASP A 1 202 ? 20.762 -3.692 18.806 1.00 61.44 202 ASP A O 1
ATOM 1659 N N . LYS A 1 203 ? 21.273 -5.859 18.481 1.00 59.22 203 LYS A N 1
ATOM 1660 C CA . LYS A 1 203 ? 19.887 -6.370 18.533 1.00 59.22 203 LYS A CA 1
ATOM 1661 C C . LYS A 1 203 ? 19.153 -6.009 19.833 1.00 59.22 203 LYS A C 1
ATOM 1663 O O . LYS A 1 203 ? 17.923 -6.012 19.853 1.00 59.22 203 LYS A O 1
ATOM 1668 N N . ASN A 1 204 ? 19.875 -5.671 20.906 1.00 56.81 204 ASN A N 1
ATOM 1669 C CA . ASN A 1 204 ? 19.286 -5.256 22.179 1.00 56.81 204 ASN A CA 1
ATOM 1670 C C . ASN A 1 204 ? 19.017 -3.740 22.269 1.00 56.81 204 ASN A C 1
ATOM 1672 O O . ASN A 1 204 ? 18.302 -3.314 23.178 1.00 56.81 204 ASN A O 1
ATOM 1676 N N . LYS A 1 205 ? 19.514 -2.931 21.319 1.00 57.19 205 LYS A N 1
ATOM 1677 C CA . LYS A 1 205 ? 19.369 -1.462 21.264 1.00 57.19 205 LYS A CA 1
ATOM 1678 C C . LYS A 1 205 ? 18.759 -0.962 19.947 1.00 57.19 205 LYS A C 1
ATOM 1680 O O . LYS A 1 205 ? 19.177 0.066 19.419 1.00 57.19 205 LYS A O 1
ATOM 1685 N N . THR A 1 206 ? 17.741 -1.644 19.427 1.00 62.94 206 THR A N 1
ATOM 1686 C CA . THR A 1 206 ? 16.900 -1.101 18.337 1.00 62.94 206 THR A CA 1
ATOM 1687 C C . THR A 1 206 ? 16.378 0.287 18.731 1.00 62.94 206 THR A C 1
ATOM 1689 O O . THR A 1 206 ? 15.933 0.427 19.882 1.00 62.94 206 THR A O 1
ATOM 1692 N N . LYS A 1 207 ? 16.376 1.302 17.846 1.00 57.00 207 LYS A N 1
ATOM 1693 C CA . LYS A 1 207 ? 15.894 2.637 18.249 1.00 57.00 207 LYS A CA 1
ATOM 1694 C C . LYS A 1 207 ? 14.446 2.586 18.697 1.00 57.00 207 LYS A C 1
ATOM 1696 O O . LYS A 1 207 ? 14.105 3.333 19.593 1.00 57.00 207 LYS A O 1
ATOM 1701 N N . ARG A 1 208 ? 13.629 1.646 18.214 1.00 60.03 208 ARG A N 1
ATOM 1702 C CA . ARG A 1 208 ? 12.280 1.393 18.750 1.00 60.03 208 ARG A CA 1
ATOM 1703 C C . ARG A 1 208 ? 12.238 1.346 20.288 1.00 60.03 208 ARG A C 1
ATOM 1705 O O . ARG A 1 208 ? 11.432 2.032 20.904 1.00 60.03 208 ARG A O 1
ATOM 1712 N N . LYS A 1 209 ? 13.159 0.605 20.920 1.00 63.50 209 LYS A N 1
ATOM 1713 C CA . LYS A 1 209 ? 13.286 0.531 22.390 1.00 63.50 209 LYS A CA 1
ATOM 1714 C C . LYS A 1 209 ? 13.954 1.767 23.001 1.00 63.50 209 LYS A C 1
ATOM 1716 O O . LYS A 1 209 ? 13.640 2.118 24.131 1.00 63.50 209 LYS A O 1
ATOM 1721 N N . LYS A 1 210 ? 14.883 2.404 22.283 1.00 63.47 210 LYS A N 1
ATOM 1722 C CA . LYS A 1 210 ? 15.651 3.565 22.769 1.00 63.47 210 LYS A CA 1
ATOM 1723 C C . LYS A 1 210 ? 14.869 4.885 22.697 1.00 63.47 210 LYS A C 1
ATOM 1725 O O . LYS A 1 210 ? 15.009 5.722 23.577 1.00 63.47 210 LYS A O 1
ATOM 1730 N N . GLU A 1 211 ? 14.075 5.058 21.649 1.00 61.47 211 GLU A N 1
ATOM 1731 C CA . GLU A 1 211 ? 13.248 6.226 21.325 1.00 61.47 211 GLU A CA 1
ATOM 1732 C C . GLU A 1 211 ? 11.773 6.001 21.711 1.00 61.47 211 GLU A C 1
ATOM 1734 O O . GLU A 1 211 ? 10.962 6.911 21.582 1.00 61.47 211 GLU A O 1
ATOM 1739 N N . GLY A 1 212 ? 11.419 4.812 22.224 1.00 65.50 212 GLY A N 1
ATOM 1740 C CA . GLY A 1 212 ? 10.078 4.518 22.739 1.00 65.50 212 GLY A CA 1
ATOM 1741 C C . GLY A 1 212 ? 8.989 4.505 21.665 1.00 65.50 212 GLY A C 1
ATOM 1742 O O . GLY A 1 212 ? 7.848 4.859 21.951 1.00 65.50 212 GLY A O 1
ATOM 1743 N N . ILE A 1 213 ? 9.333 4.123 20.432 1.00 67.25 213 ILE A N 1
ATOM 1744 C CA . ILE A 1 213 ? 8.423 4.158 19.282 1.00 67.25 213 ILE A CA 1
ATOM 1745 C C . ILE A 1 213 ? 7.496 2.942 19.347 1.00 67.25 213 ILE A C 1
ATOM 1747 O O . ILE A 1 213 ? 7.783 1.884 18.790 1.00 67.25 213 ILE A O 1
ATOM 1751 N N . PHE A 1 214 ? 6.388 3.095 20.061 1.00 70.81 214 PHE A N 1
ATOM 1752 C CA . PHE A 1 214 ? 5.331 2.096 20.161 1.00 70.81 214 PHE A CA 1
ATOM 1753 C C . PHE A 1 214 ? 4.006 2.732 19.770 1.00 70.81 214 PHE A C 1
ATOM 1755 O O . PHE A 1 214 ? 3.711 3.865 20.159 1.00 70.81 214 PHE A O 1
ATOM 1762 N N . TYR A 1 215 ? 3.200 2.007 19.007 1.00 69.06 215 TYR A N 1
ATOM 1763 C CA . TYR A 1 215 ? 1.859 2.432 18.672 1.00 69.06 215 TYR A CA 1
ATOM 1764 C C . TYR A 1 215 ? 1.010 2.428 19.940 1.00 69.06 215 TYR A C 1
ATOM 1766 O O . TYR A 1 215 ? 0.919 1.434 20.665 1.00 69.06 215 TYR A O 1
ATOM 1774 N N . THR A 1 216 ? 0.400 3.574 20.228 1.00 78.31 216 THR A N 1
ATOM 1775 C CA . THR A 1 216 ? -0.423 3.748 21.420 1.00 78.31 216 THR A CA 1
ATOM 1776 C C . THR A 1 216 ? -1.734 2.976 21.253 1.00 78.31 216 THR A C 1
ATOM 1778 O O . THR A 1 216 ? -2.489 3.273 20.325 1.00 78.31 216 THR A O 1
ATOM 1781 N N . PRO A 1 217 ? -2.067 2.031 22.153 1.00 78.62 217 PRO A N 1
ATOM 1782 C CA . PRO A 1 217 ? -3.298 1.260 22.045 1.00 78.62 217 PRO A CA 1
ATOM 178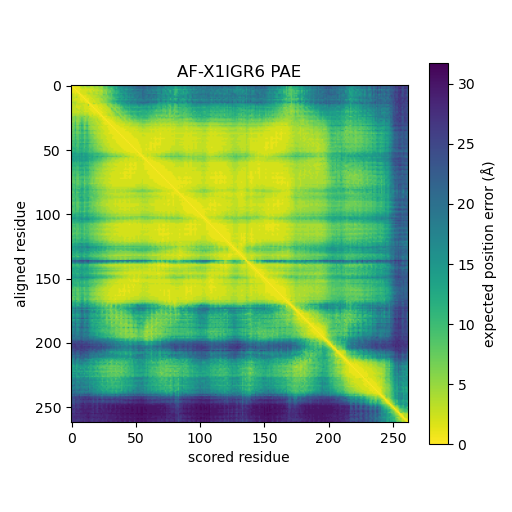3 C C . PRO A 1 217 ? -4.555 2.136 21.976 1.00 78.62 217 PRO A C 1
ATOM 1785 O O . PRO A 1 217 ? -4.656 3.164 22.653 1.00 78.62 217 PRO A O 1
ATOM 1788 N N . LYS A 1 218 ? -5.563 1.675 21.227 1.00 75.31 218 LYS A N 1
ATOM 1789 C CA . LYS A 1 218 ? -6.820 2.403 20.971 1.00 75.31 218 LYS A CA 1
ATOM 1790 C C . LYS A 1 218 ? -7.536 2.900 22.233 1.00 75.31 218 LYS A C 1
ATOM 1792 O O . LYS A 1 218 ? -8.146 3.964 22.222 1.00 75.31 218 LYS A O 1
ATOM 1797 N N . TYR A 1 219 ? -7.485 2.146 23.331 1.00 80.62 219 TYR A N 1
ATOM 1798 C CA . TYR A 1 219 ? -8.136 2.554 24.581 1.00 80.62 219 TYR A CA 1
ATOM 1799 C C . TYR A 1 219 ? -7.419 3.738 25.256 1.00 80.62 219 TYR A C 1
ATOM 1801 O O . TYR A 1 219 ? -8.081 4.585 25.851 1.00 80.62 219 TYR A O 1
ATOM 1809 N N . ILE A 1 220 ? -6.091 3.839 25.116 1.00 86.62 220 ILE A N 1
ATOM 1810 C CA . ILE A 1 220 ? -5.304 4.972 25.620 1.00 86.62 220 ILE A CA 1
ATOM 1811 C C . ILE A 1 220 ? -5.564 6.210 24.763 1.00 86.62 220 ILE A C 1
ATOM 1813 O O . ILE A 1 220 ? -5.827 7.281 25.307 1.00 86.62 220 ILE A O 1
ATOM 1817 N N . THR A 1 221 ? -5.539 6.080 23.431 1.00 85.75 221 THR A N 1
ATOM 1818 C CA . THR A 1 221 ? -5.824 7.217 22.540 1.00 85.75 221 THR A CA 1
ATOM 1819 C C . THR A 1 221 ? -7.242 7.737 22.742 1.00 85.75 221 THR A C 1
ATOM 1821 O O . THR A 1 221 ? -7.429 8.946 22.867 1.00 85.75 221 THR A O 1
ATOM 1824 N N . LYS A 1 222 ? -8.226 6.838 22.886 1.00 86.38 222 LYS A N 1
ATOM 1825 C CA . LYS A 1 222 ? -9.600 7.201 23.247 1.00 86.38 222 LYS A CA 1
ATOM 1826 C C . LYS A 1 222 ? -9.652 7.963 24.572 1.00 86.38 222 LYS A C 1
ATOM 1828 O O . LYS A 1 222 ? -10.231 9.039 24.612 1.00 86.38 222 LYS A O 1
ATOM 1833 N N . TYR A 1 223 ? -8.996 7.465 25.622 1.00 92.88 223 TYR A N 1
ATOM 1834 C CA . TYR A 1 223 ? -8.962 8.150 26.916 1.00 92.88 223 TYR A CA 1
ATOM 1835 C C . TYR A 1 223 ? -8.384 9.571 26.819 1.00 92.88 223 TYR A C 1
ATOM 1837 O O . TYR A 1 223 ? -8.947 10.502 27.397 1.00 92.88 223 TYR A O 1
ATOM 1845 N N . ILE A 1 224 ? -7.279 9.752 26.083 1.00 93.44 224 ILE A N 1
ATOM 1846 C CA . ILE A 1 224 ? -6.660 11.070 25.873 1.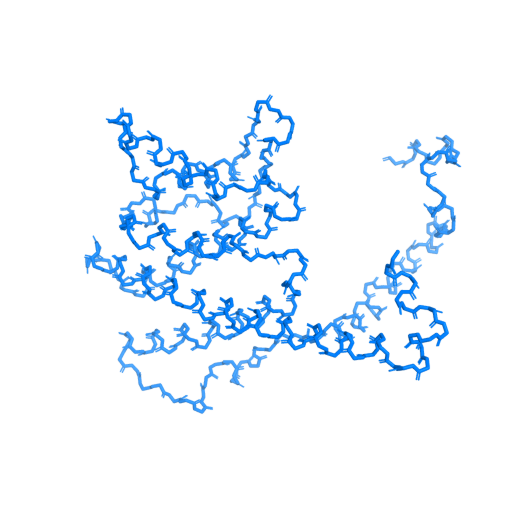00 93.44 224 ILE A CA 1
ATOM 1847 C C . ILE A 1 224 ? -7.631 11.996 25.140 1.00 93.44 224 ILE A C 1
ATOM 1849 O O . ILE A 1 224 ? -7.832 13.123 25.583 1.00 93.44 224 ILE A O 1
ATOM 1853 N N . ILE A 1 225 ? -8.248 11.531 24.050 1.00 93.06 225 ILE A N 1
ATOM 1854 C CA . ILE A 1 225 ? -9.207 12.319 23.263 1.00 93.06 225 ILE A CA 1
ATOM 1855 C C . ILE A 1 225 ? -10.401 12.715 24.129 1.00 93.06 225 ILE A C 1
ATOM 1857 O O . ILE A 1 225 ? -10.687 13.905 24.233 1.00 93.06 225 ILE A O 1
ATOM 1861 N N . ASP A 1 226 ? -11.038 11.755 24.798 1.00 92.12 226 ASP A N 1
ATOM 1862 C CA . ASP A 1 226 ? -12.230 11.979 25.621 1.00 92.12 226 ASP A CA 1
ATOM 1863 C C . ASP A 1 226 ? -11.952 13.017 26.725 1.00 92.12 226 ASP A C 1
ATOM 1865 O O . ASP A 1 226 ? -12.784 13.876 27.005 1.00 92.12 226 ASP A O 1
ATOM 1869 N N . ASN A 1 227 ? -10.744 13.013 27.300 1.00 94.75 227 ASN A N 1
ATOM 1870 C CA . ASN A 1 227 ? -10.352 13.949 28.357 1.00 94.75 227 ASN A CA 1
ATOM 1871 C C . ASN A 1 227 ? -9.730 15.267 27.873 1.00 94.75 227 ASN A C 1
ATOM 1873 O O . ASN A 1 227 ? -9.435 16.117 28.714 1.00 94.75 227 ASN A O 1
ATOM 1877 N N . THR A 1 228 ? -9.523 15.454 26.567 1.00 94.38 228 THR A N 1
ATOM 1878 C CA . THR A 1 228 ? -8.941 16.681 25.994 1.00 94.38 228 THR A CA 1
ATOM 1879 C C . THR A 1 228 ? -9.900 17.315 24.990 1.00 94.38 228 THR A C 1
ATOM 1881 O O . THR A 1 228 ? -10.734 18.138 25.363 1.00 94.38 228 THR A O 1
ATOM 1884 N N . LEU A 1 229 ? -9.819 16.908 23.722 1.00 92.31 229 LEU A N 1
ATOM 1885 C CA . LEU A 1 229 ? -10.671 17.395 22.640 1.00 92.31 229 LEU A CA 1
ATOM 1886 C C . LEU A 1 229 ? -12.148 17.084 22.896 1.00 92.31 229 LEU A C 1
ATOM 1888 O O . LEU A 1 229 ? -12.988 17.924 22.603 1.00 92.31 229 LEU A O 1
ATOM 1892 N N . GLY A 1 230 ? -12.459 15.923 23.478 1.00 91.06 230 GLY A N 1
ATOM 1893 C CA . GLY A 1 230 ? -13.816 15.525 23.853 1.00 91.06 230 GLY A CA 1
ATOM 1894 C C . GLY A 1 230 ? -14.473 16.552 24.772 1.00 91.06 230 GLY A C 1
ATOM 1895 O O . GLY A 1 230 ? -15.511 17.104 24.415 1.00 91.06 230 GLY A O 1
ATOM 1896 N N . LYS A 1 231 ? -13.810 16.901 25.883 1.00 93.19 231 LYS A N 1
ATOM 1897 C CA . LYS A 1 231 ? -14.286 17.939 26.816 1.00 93.19 231 LYS A CA 1
ATOM 1898 C C . LYS A 1 231 ? -14.452 19.302 26.151 1.00 93.19 231 LYS A C 1
ATOM 1900 O O . LYS A 1 231 ? -15.500 19.921 26.296 1.00 93.19 231 LYS A O 1
ATOM 1905 N N . LEU A 1 232 ? -13.465 19.745 25.369 1.00 91.69 232 LEU A N 1
ATOM 1906 C CA . LEU A 1 232 ? -13.557 21.020 24.644 1.00 91.69 232 LEU A CA 1
ATOM 1907 C C . LEU A 1 232 ? -14.731 21.035 23.654 1.00 91.69 232 LEU A C 1
ATOM 1909 O O . LEU A 1 232 ? -15.431 22.039 23.521 1.00 91.69 232 LEU A O 1
ATOM 1913 N N . CYS A 1 233 ? -14.968 19.922 22.958 1.00 89.19 233 CYS A N 1
ATOM 1914 C CA . CYS A 1 233 ? -16.107 19.780 22.064 1.00 89.19 233 CYS A CA 1
ATOM 1915 C C . CYS A 1 233 ? -17.435 19.799 22.831 1.00 89.19 233 CYS A C 1
ATOM 1917 O O . CYS A 1 233 ? -18.370 20.444 22.367 1.00 89.19 233 CYS A O 1
ATOM 1919 N N . GLU A 1 234 ? -17.537 19.136 23.984 1.00 88.56 234 GLU A N 1
ATOM 1920 C CA . GLU A 1 234 ? -18.739 19.147 24.830 1.00 88.56 234 GLU A CA 1
ATOM 1921 C C . GLU A 1 234 ? -19.053 20.543 25.386 1.00 88.56 234 GLU A C 1
ATOM 1923 O O . GLU A 1 234 ? -20.196 21.003 25.300 1.00 88.56 234 GLU A O 1
ATOM 1928 N N . GLU A 1 235 ? -18.042 21.257 25.881 1.00 90.94 235 GLU A N 1
ATOM 1929 C CA . GLU A 1 235 ? -18.171 22.644 26.337 1.00 90.94 235 GLU A CA 1
ATOM 1930 C C . GLU A 1 235 ? -18.657 23.548 25.200 1.00 90.94 235 GLU A C 1
ATOM 1932 O O . GLU A 1 235 ? -19.636 24.283 25.355 1.00 90.94 235 GLU A O 1
ATOM 1937 N N . LYS A 1 236 ? -18.041 23.438 24.015 1.00 89.56 236 LYS A N 1
ATOM 1938 C CA . LYS A 1 236 ? -18.425 24.250 22.855 1.00 89.56 236 LYS A CA 1
ATOM 1939 C C . LYS A 1 236 ? -19.812 23.897 22.324 1.00 89.56 236 LYS A C 1
ATOM 1941 O O . LYS A 1 236 ? -20.554 24.791 21.923 1.00 89.56 236 LYS A O 1
ATOM 1946 N N . LYS A 1 237 ? -20.191 22.615 22.332 1.00 86.62 237 LYS A N 1
ATOM 1947 C CA . LYS A 1 237 ? -21.556 22.183 21.995 1.00 86.62 237 LYS A CA 1
ATOM 1948 C C . LYS A 1 237 ? -22.571 22.803 22.948 1.00 86.62 237 LYS A C 1
ATOM 1950 O O . LYS A 1 237 ? -23.590 23.306 22.483 1.00 86.62 237 LYS A O 1
ATOM 1955 N N . THR A 1 238 ? -22.268 22.813 24.245 1.00 87.38 238 THR A N 1
ATOM 1956 C CA . THR A 1 238 ? -23.126 23.412 25.274 1.00 87.38 238 THR A CA 1
ATOM 1957 C C . THR A 1 238 ? -23.271 24.920 25.062 1.00 87.38 238 THR A C 1
ATOM 1959 O O . THR A 1 238 ? -24.391 25.425 25.041 1.00 87.38 238 THR A O 1
ATOM 1962 N N . GLU A 1 239 ? -22.167 25.632 24.813 1.00 89.62 239 GLU A N 1
ATOM 1963 C CA . GLU A 1 239 ? -22.163 27.072 24.504 1.00 89.62 239 GLU A CA 1
ATOM 1964 C C . GLU A 1 239 ? -22.994 27.402 23.253 1.00 89.62 239 GLU A C 1
ATOM 1966 O O . GLU A 1 239 ? -23.740 28.379 23.229 1.00 89.62 239 GLU A O 1
ATOM 1971 N N . LEU A 1 240 ? -22.896 26.569 22.214 1.00 88.81 240 LEU A N 1
ATOM 1972 C CA . LEU A 1 240 ? -23.630 26.738 20.958 1.00 88.81 240 LEU A CA 1
ATOM 1973 C C . LEU A 1 240 ? -25.067 26.188 21.006 1.00 88.81 240 LEU A C 1
ATOM 1975 O O . LEU A 1 240 ? -25.784 26.291 20.010 1.00 88.81 240 LEU A O 1
ATOM 1979 N N . GLY A 1 241 ? -25.496 25.596 22.128 1.00 84.62 241 GLY A N 1
ATOM 1980 C CA . GLY A 1 241 ? -26.816 24.973 22.271 1.00 84.62 241 GLY A CA 1
ATOM 1981 C C . GLY A 1 241 ? -27.048 23.781 21.332 1.00 84.62 241 GLY A C 1
ATOM 1982 O O . GLY A 1 241 ? -28.179 23.526 20.923 1.00 84.62 241 GLY A O 1
ATOM 1983 N N . ILE A 1 242 ? -25.988 23.072 20.940 1.00 78.00 242 ILE A N 1
ATOM 1984 C CA . ILE A 1 242 ? -26.048 21.909 20.048 1.00 78.00 242 ILE A CA 1
ATOM 1985 C C . ILE A 1 242 ? -26.484 20.683 20.858 1.00 78.00 242 ILE A C 1
ATOM 1987 O O . ILE A 1 242 ? -25.713 20.150 21.652 1.00 78.00 242 ILE A O 1
ATOM 1991 N N . VAL A 1 243 ? -27.713 20.214 20.631 1.00 76.56 243 VAL A N 1
ATOM 1992 C CA . VAL A 1 243 ? -28.260 19.001 21.259 1.00 76.56 243 VAL A CA 1
ATOM 1993 C C . VAL A 1 243 ? -28.125 17.825 20.292 1.00 76.56 243 VAL A C 1
ATOM 1995 O O . VAL A 1 243 ? -28.795 17.799 19.261 1.00 76.56 243 VAL A O 1
ATOM 1998 N N . ASP A 1 244 ? -27.286 16.834 20.611 1.00 66.38 244 ASP A N 1
ATOM 1999 C CA . ASP A 1 244 ? -26.987 15.694 19.721 1.00 66.38 244 ASP A CA 1
ATOM 2000 C C . ASP A 1 244 ? -28.253 14.918 19.272 1.00 66.38 244 ASP A C 1
ATOM 2002 O O . ASP A 1 244 ? -28.316 14.422 18.141 1.00 66.38 244 ASP A O 1
ATOM 2006 N N . GLU A 1 245 ? -29.314 14.896 20.090 1.00 63.84 245 GLU A N 1
ATOM 2007 C CA . GLU A 1 245 ? -30.614 14.290 19.751 1.00 63.84 245 GLU A CA 1
ATOM 2008 C C . GLU A 1 245 ? -31.334 14.968 18.567 1.00 63.84 245 GLU A C 1
ATOM 2010 O O . GLU A 1 245 ? -32.076 14.309 17.829 1.00 63.84 245 GLU A O 1
ATOM 2015 N N . GLU A 1 246 ? -31.109 16.267 18.327 1.00 56.28 246 GLU A N 1
ATOM 2016 C CA . GLU A 1 246 ? -31.650 16.960 17.148 1.00 56.28 246 GLU A CA 1
ATOM 2017 C C . GLU A 1 246 ? -30.905 16.577 15.860 1.00 56.28 246 GLU A C 1
ATOM 2019 O O . GLU A 1 246 ? -31.488 16.597 14.771 1.00 56.28 246 GLU A O 1
ATOM 2024 N N . TYR A 1 247 ? -29.634 16.177 15.971 1.00 54.16 247 TYR A N 1
ATOM 2025 C CA . TYR A 1 247 ? -28.777 15.831 14.834 1.00 54.16 247 TYR A CA 1
ATOM 2026 C C . TYR A 1 247 ? -28.882 14.358 14.426 1.00 54.16 247 TYR A C 1
ATOM 2028 O O . TYR A 1 247 ? -28.711 14.059 13.239 1.00 54.16 247 TYR A O 1
ATOM 2036 N N . ALA A 1 248 ? -29.221 13.468 15.367 1.00 52.62 248 ALA A N 1
ATOM 2037 C CA . ALA A 1 248 ? -29.481 12.047 15.121 1.00 52.62 248 ALA A CA 1
ATOM 2038 C C . ALA A 1 248 ? -30.751 11.798 14.280 1.00 52.62 248 ALA A C 1
ATOM 2040 O O . ALA A 1 248 ? -30.871 10.772 13.606 1.00 52.62 248 ALA A O 1
ATOM 2041 N N . LYS A 1 249 ? -31.693 12.754 14.245 1.00 49.12 249 LYS A N 1
ATOM 2042 C CA . LYS A 1 249 ? -32.818 12.723 13.301 1.00 49.12 249 LYS A CA 1
ATOM 2043 C C . LYS A 1 249 ? -32.276 13.022 11.902 1.00 49.12 249 LYS A C 1
ATOM 2045 O O . LYS A 1 249 ? -31.919 14.156 11.581 1.00 49.12 249 LYS A O 1
ATOM 2050 N N . GLY A 1 250 ? -32.188 11.983 11.068 1.00 49.88 250 GLY A N 1
ATOM 2051 C CA . GLY A 1 250 ? -31.700 12.072 9.691 1.00 49.88 250 GLY A CA 1
ATOM 2052 C C . GLY A 1 250 ? -32.292 13.253 8.905 1.00 49.88 250 GLY A C 1
ATOM 2053 O O . GLY A 1 250 ? -33.391 13.730 9.192 1.00 49.88 250 GLY A O 1
ATOM 2054 N N . ARG A 1 251 ? -31.556 13.710 7.880 1.00 53.62 251 ARG A N 1
ATOM 2055 C CA . ARG A 1 251 ? -31.776 14.940 7.078 1.00 53.62 251 ARG A CA 1
ATOM 2056 C C . ARG A 1 251 ? -33.227 15.255 6.652 1.00 53.62 251 ARG A C 1
ATOM 2058 O O . ARG A 1 251 ? -33.497 16.403 6.319 1.00 53.62 251 ARG A O 1
ATOM 2065 N N . ARG A 1 252 ? -34.153 14.290 6.661 1.00 49.03 252 ARG A N 1
ATOM 2066 C CA . ARG A 1 252 ? -35.570 14.465 6.289 1.00 49.03 252 ARG A CA 1
ATOM 2067 C C . ARG A 1 252 ? -36.402 15.311 7.265 1.00 49.03 252 ARG A C 1
ATOM 2069 O O . ARG A 1 252 ? -37.372 15.902 6.812 1.00 49.03 252 ARG A O 1
ATOM 2076 N N . ASN A 1 253 ? -36.020 15.427 8.542 1.00 47.00 253 ASN A N 1
ATOM 2077 C CA . ASN A 1 253 ? -36.840 16.102 9.568 1.00 47.00 253 ASN A CA 1
ATOM 2078 C C . ASN A 1 253 ? -36.212 17.378 10.166 1.00 47.00 253 ASN A C 1
ATOM 2080 O O . ASN A 1 253 ? -36.560 17.774 11.277 1.00 47.00 253 ASN A O 1
ATOM 2084 N N . ARG A 1 254 ? -35.285 18.043 9.462 1.00 54.84 254 ARG A N 1
ATOM 2085 C CA . ARG A 1 254 ? -34.668 19.286 9.965 1.00 54.84 254 ARG A CA 1
ATOM 2086 C C . ARG A 1 254 ? -35.534 20.515 9.664 1.00 54.84 254 ARG A C 1
ATOM 2088 O O . ARG A 1 254 ? -36.005 20.688 8.540 1.00 54.84 254 ARG A O 1
ATOM 2095 N N . LYS A 1 255 ? -35.701 21.405 10.652 1.00 56.12 255 LYS A N 1
ATOM 2096 C CA . LYS A 1 255 ? -36.305 22.735 10.453 1.00 56.12 255 LYS A CA 1
ATOM 2097 C C . LYS A 1 255 ? -35.442 23.548 9.475 1.00 56.12 255 LYS A C 1
ATOM 2099 O O . LYS A 1 255 ? -34.220 23.593 9.605 1.00 56.12 255 LYS A O 1
ATOM 2104 N N . LYS A 1 256 ? -36.083 24.203 8.498 1.00 55.19 256 LYS A N 1
ATOM 2105 C CA . LYS A 1 256 ? -35.421 24.969 7.416 1.00 55.19 256 LYS A CA 1
ATOM 2106 C C . LYS A 1 256 ? -34.475 26.070 7.920 1.00 55.19 256 LYS A C 1
ATOM 2108 O O . LYS A 1 256 ? -33.532 26.416 7.217 1.00 55.19 256 LYS A O 1
ATOM 2113 N N . GLU A 1 257 ? -34.702 26.601 9.119 1.00 52.59 257 GLU A N 1
ATOM 2114 C CA . GLU A 1 257 ? -33.868 27.652 9.717 1.00 52.59 257 GLU A CA 1
ATOM 2115 C C . GLU A 1 257 ? -32.465 27.161 10.104 1.00 52.59 257 GLU A C 1
ATOM 2117 O O . GLU A 1 257 ? -31.500 27.899 9.929 1.00 52.59 257 GLU A O 1
ATOM 2122 N N . THR A 1 258 ? -32.318 25.904 10.539 1.00 54.38 258 THR A N 1
ATOM 2123 C CA . THR A 1 258 ? -31.022 25.331 10.949 1.00 54.38 258 THR A CA 1
ATOM 2124 C C . THR A 1 258 ? -30.136 24.980 9.748 1.00 54.38 258 THR A C 1
ATOM 2126 O O . THR A 1 258 ? -28.918 25.009 9.850 1.00 54.38 258 THR A O 1
ATOM 2129 N N . ILE A 1 259 ? -30.733 24.697 8.584 1.00 54.47 259 ILE A N 1
ATOM 2130 C CA . ILE A 1 259 ? -29.995 24.443 7.332 1.00 54.47 259 ILE A CA 1
ATOM 2131 C C . ILE A 1 259 ? -29.436 25.747 6.742 1.00 54.47 259 ILE A C 1
ATOM 2133 O O . ILE A 1 259 ? -28.395 25.719 6.106 1.00 54.47 259 ILE A O 1
ATOM 2137 N N . LYS A 1 260 ? -30.105 26.887 6.961 1.00 47.06 260 LYS A N 1
ATOM 2138 C CA . LYS A 1 260 ? -29.689 28.204 6.442 1.00 47.06 260 LYS A CA 1
ATOM 2139 C C . LYS A 1 260 ? -28.545 28.868 7.221 1.00 47.06 260 LYS A C 1
ATOM 2141 O O . LYS A 1 260 ? -28.019 29.867 6.747 1.00 47.06 260 LYS A O 1
ATOM 2146 N N . LYS A 1 261 ? -28.235 28.382 8.428 1.00 50.06 261 LYS A N 1
ATOM 2147 C CA . LYS A 1 261 ? -27.145 28.893 9.281 1.00 50.06 261 LYS A CA 1
ATOM 2148 C C . LYS A 1 261 ? -25.816 28.141 9.098 1.00 50.06 261 LYS A C 1
ATOM 2150 O O . LYS A 1 261 ? -24.824 28.566 9.682 1.00 50.06 261 LYS A O 1
ATOM 2155 N N . LEU A 1 262 ? -25.822 27.044 8.340 1.00 47.41 262 LEU A N 1
ATOM 2156 C CA . LEU A 1 262 ? -24.633 26.336 7.853 1.00 47.41 262 LEU A CA 1
ATOM 2157 C C . LEU A 1 262 ? -24.203 26.934 6.512 1.00 47.41 262 LEU A C 1
ATOM 2159 O O . LEU A 1 262 ? -22.979 26.986 6.281 1.00 47.41 262 LEU A O 1
#

Radius of gyration: 23.77 Å; Cα contacts (8 Å, |Δi|>4): 208; chains: 1; bounding box: 66×53×58 Å

Foldseek 3Di:
DVCCCVPPPVNVVVVVVVVVVVVLVVVLVVLLVVLLVLLVVLLVLQLVQQCVQCVVDQSLVSSVVSVLVSVVLVCVLLCLLVLQAQHPPLVVLVVVQVVCVVVVNHDASLVSVLVVLVCCQPWDDDPDNSRTHDHPHDPSSDDDVSSVPTDGHNVSVVVSSVVNSVDNCVPSNDPVSVQVSVLVVQQVSVVVVCVSVVHDDDPVCRVCVVVVSHDDDPVVVVVVCCVPVVVVVVVVCVVVVPDVVQVVPPPPDDDPVVVVVD

Mean predicted aligned error: 10.42 Å

Organism: NCBI:txid412755